Protein AF-A0A9K3LKL8-F1 (afdb_monomer_lite)

Radius of gyration: 41.47 Å; chains: 1; bounding box: 94×51×129 Å

InterPro domains:
  IPR008409 Pre-mRNA-splicing factor SPF27 [PF05700] (16-214)
  IPR008409 Pre-mRNA-splicing factor SPF27 [PTHR13296] (14-214)

Foldseek 3Di:
DDDPPPCPPDPPPPPDDDDQVLQDPDDPCVVVVVVVVVVVVVVVDDDDPPPPDPPDDDPDPVSVLQVVQWDFDQDPVPRDTDTDRNVDPCVVVPPPDQDPQDDDDDPCCVPPPRVVSVVVVVVVVVVVVVVVVVCVVCVVVVVVVVVVVVVVVVVVVVVVVVVVVVVVVVVVVVSSCCSPPPVNVVVVVVVVVVVVVVVVVVVVVVVVVVVVVVVPPPDPVPPDD

Secondary structure (DSSP, 8-state):
----------TT--------TTT----THHHHHHHHHHHHHHHHSPPPPP-PPPPP--SSHHHHHHHHTEEEEEETTTTEEEEEETTS-TTTTSTT-----PPP-SHHHIIIIIHHHHHHHHHHHHHHHHHHHHHHHHHHHHHHHHHHHHHHHHHHHHHHHHHHHHHHHHHHHHHHHIIIIIIHHHHHHHHHHHHHHHHHHHHHHHHHHHHHHHHTSPPTTSS--

Sequence (225 aa):
MSSQSSNTGNLNDTVILDSLPYIESVHEDYEEYALSLIEEEMKSITPRPLKKIPPLKFRTSVMKTEFDGLQLLEDESTGEMRIVNSLRSSQDSHGFQPLKIVRPTNLEEWTTHALPQIKTRLEAERLRGLVLEVEKEEAVQCWKDYNASLDALKAYWTRSLQERNEAVEEINFQRQQAQTQNFGPEIDRLNQEYQHALYRRNQLEHAIEAIKRKGDVPSADDIDH

Structure (mmCIF, N/CA/C/O backbone):
data_AF-A0A9K3LKL8-F1
#
_entry.id   AF-A0A9K3LKL8-F1
#
loop_
_atom_site.group_PDB
_atom_site.id
_atom_site.type_symbol
_atom_site.label_atom_id
_atom_site.label_alt_id
_atom_site.label_comp_id
_atom_site.label_asym_id
_atom_site.label_entity_id
_atom_site.label_seq_id
_atom_site.pdbx_PDB_ins_code
_atom_site.Cartn_x
_atom_site.Cartn_y
_atom_site.Cartn_z
_atom_site.occupancy
_atom_site.B_iso_or_equiv
_atom_site.auth_seq_id
_atom_site.auth_comp_id
_atom_site.auth_asym_id
_atom_site.auth_atom_id
_atom_site.pdbx_PDB_model_num
ATOM 1 N N . MET A 1 1 ? 8.818 -37.255 38.642 1.00 41.41 1 MET A N 1
ATOM 2 C CA . MET A 1 1 ? 7.553 -36.528 38.858 1.00 41.41 1 MET A CA 1
ATOM 3 C C . MET A 1 1 ? 7.709 -35.141 38.264 1.00 41.41 1 MET A C 1
ATOM 5 O O . MET A 1 1 ? 8.203 -34.248 38.933 1.00 41.41 1 MET A O 1
ATOM 9 N N . SER A 1 2 ? 7.373 -34.991 36.987 1.00 37.34 2 SER A N 1
ATOM 10 C CA . SER A 1 2 ? 7.323 -33.690 36.320 1.00 37.34 2 SER A CA 1
ATOM 11 C C . SER A 1 2 ? 6.088 -33.716 35.447 1.00 37.34 2 SER A C 1
ATOM 13 O O . SER A 1 2 ? 6.043 -34.400 34.427 1.00 37.34 2 SER A O 1
ATOM 15 N N . SER A 1 3 ? 5.051 -33.069 35.956 1.00 40.22 3 SER A N 1
ATOM 16 C CA . SER A 1 3 ? 3.744 -32.949 35.339 1.00 40.22 3 SER A CA 1
ATOM 17 C C . SER A 1 3 ? 3.902 -32.175 34.035 1.00 40.22 3 SER A C 1
ATOM 19 O O . SER A 1 3 ? 4.079 -30.959 34.038 1.00 40.22 3 SER A O 1
ATOM 21 N N . GLN A 1 4 ? 3.875 -32.888 32.913 1.00 38.69 4 GLN A N 1
ATOM 22 C CA . GLN A 1 4 ? 3.574 -32.281 31.628 1.00 38.69 4 GLN A CA 1
ATOM 23 C C . GLN A 1 4 ? 2.104 -31.867 31.687 1.00 38.69 4 GLN A C 1
ATOM 25 O O . GLN A 1 4 ? 1.214 -32.685 31.473 1.00 38.69 4 GLN A O 1
ATOM 30 N N . SER A 1 5 ? 1.846 -30.606 32.033 1.00 39.94 5 SER A N 1
ATOM 31 C CA . SER A 1 5 ? 0.550 -29.993 31.760 1.00 39.94 5 SER A CA 1
ATOM 32 C C . SER A 1 5 ? 0.436 -29.837 30.250 1.00 39.94 5 SER A C 1
ATOM 34 O O . SER A 1 5 ? 0.869 -28.845 29.665 1.00 39.94 5 SER A O 1
ATOM 36 N N . SER A 1 6 ? -0.109 -30.866 29.612 1.00 42.41 6 SER A N 1
ATOM 37 C CA . SER A 1 6 ? -0.671 -30.802 28.274 1.00 42.41 6 SER A CA 1
ATOM 38 C C . SER A 1 6 ? -1.817 -29.795 28.294 1.00 42.41 6 SER A C 1
ATOM 40 O O . SER A 1 6 ? -2.961 -30.143 28.577 1.00 42.41 6 SER A O 1
ATOM 42 N N . ASN A 1 7 ? -1.495 -28.529 28.028 1.00 42.78 7 ASN A N 1
ATOM 43 C CA . ASN A 1 7 ? -2.483 -27.516 27.702 1.00 42.78 7 ASN A CA 1
ATOM 44 C C . ASN A 1 7 ? -2.988 -27.814 26.285 1.00 42.78 7 ASN A C 1
ATOM 46 O O . ASN A 1 7 ? -2.496 -27.270 25.296 1.00 42.78 7 ASN A O 1
ATOM 50 N N . THR A 1 8 ? -3.921 -28.758 26.176 1.00 43.41 8 THR A N 1
ATOM 51 C CA . THR A 1 8 ? -4.769 -28.908 24.995 1.00 43.41 8 THR A CA 1
ATOM 52 C C . THR A 1 8 ? -5.716 -27.715 24.978 1.00 43.41 8 THR A C 1
ATOM 54 O O . THR A 1 8 ? -6.856 -27.807 25.430 1.00 43.41 8 THR A O 1
ATOM 57 N N . GLY A 1 9 ? -5.193 -26.574 24.526 1.00 45.25 9 GLY A N 1
ATOM 58 C CA . GLY A 1 9 ? -5.973 -25.376 24.268 1.00 45.25 9 GLY A CA 1
ATOM 59 C C . GLY A 1 9 ? -7.077 -25.723 23.281 1.00 45.25 9 GLY A C 1
ATOM 60 O O . GLY A 1 9 ? -6.816 -26.166 22.162 1.00 45.25 9 GLY A O 1
ATOM 61 N N . ASN A 1 10 ? -8.306 -25.581 23.749 1.00 40.69 10 ASN A N 1
ATOM 62 C CA . ASN A 1 10 ? -9.527 -25.752 22.991 1.00 40.69 10 ASN A CA 1
ATOM 63 C C . ASN A 1 10 ? -9.472 -24.797 21.780 1.00 40.69 10 ASN A C 1
ATOM 65 O O . ASN A 1 10 ? -9.566 -23.586 21.939 1.00 40.69 10 ASN A O 1
ATOM 69 N N . LEU A 1 11 ? -9.280 -25.317 20.562 1.00 50.44 11 LEU A N 1
ATOM 70 C CA . LEU A 1 11 ? -9.169 -24.525 19.319 1.00 50.44 11 LEU A CA 1
ATOM 71 C C . LEU A 1 11 ? -10.497 -23.862 18.887 1.00 50.44 11 LEU A C 1
ATOM 73 O O . LEU A 1 11 ? -10.580 -23.322 17.788 1.00 50.44 11 LEU A O 1
ATOM 77 N N . ASN A 1 12 ? -11.516 -23.901 19.749 1.00 51.28 12 ASN A N 1
ATOM 78 C CA . ASN A 1 12 ? -12.859 -23.382 19.506 1.00 51.28 12 ASN A CA 1
ATOM 79 C C . ASN A 1 12 ? -13.254 -22.232 20.446 1.00 51.28 12 ASN A C 1
ATOM 81 O O . ASN A 1 12 ? -14.392 -21.777 20.371 1.00 51.28 12 ASN A O 1
ATOM 85 N N . ASP A 1 13 ? -12.350 -21.729 21.294 1.00 61.41 13 ASP A N 1
ATOM 86 C CA . ASP A 1 13 ? -12.583 -20.443 21.959 1.00 61.41 13 ASP A CA 1
ATOM 87 C C . ASP A 1 13 ? -12.321 -19.329 20.940 1.00 61.41 13 ASP A C 1
ATOM 89 O O . ASP A 1 13 ? -11.239 -18.745 20.866 1.00 61.41 13 ASP A O 1
ATOM 93 N N . THR A 1 14 ? -13.314 -19.057 20.091 1.00 64.88 14 THR A N 1
ATOM 94 C CA . THR A 1 14 ? -13.378 -17.799 19.344 1.00 64.88 14 THR A CA 1
ATOM 95 C C . THR A 1 14 ? -13.446 -16.671 20.360 1.00 64.88 14 THR A C 1
ATOM 97 O O . THR A 1 14 ? -14.511 -16.359 20.888 1.00 64.88 14 THR A O 1
ATOM 100 N N . VAL A 1 15 ? -12.289 -16.086 20.660 1.00 75.50 15 VAL A N 1
ATOM 101 C CA . VAL A 1 15 ? -12.193 -14.847 21.424 1.00 75.50 15 VAL A CA 1
ATOM 102 C C . VAL A 1 15 ? -12.869 -13.766 20.585 1.00 75.50 15 VAL A C 1
ATOM 104 O O . VAL A 1 15 ? -12.323 -13.319 19.576 1.00 75.50 15 VAL A O 1
ATOM 107 N N . ILE A 1 16 ? -14.097 -13.409 20.960 1.00 77.38 16 ILE A N 1
ATOM 108 C CA . ILE A 1 16 ? -14.824 -12.295 20.358 1.00 77.38 16 ILE A CA 1
ATOM 109 C C . ILE A 1 16 ? -14.186 -11.025 20.913 1.00 77.38 16 ILE A C 1
ATOM 111 O O . ILE A 1 16 ? -14.270 -10.754 22.109 1.00 77.38 16 ILE A O 1
ATOM 115 N N . LEU A 1 17 ? -13.499 -10.291 20.044 1.00 81.69 17 LEU A N 1
ATOM 116 C CA . LEU A 1 17 ? -12.954 -8.974 20.341 1.00 81.69 17 LEU A CA 1
ATOM 117 C C . LEU A 1 17 ? -13.896 -7.951 19.715 1.00 81.69 17 LEU A C 1
ATOM 119 O O . LEU A 1 17 ? -14.108 -7.989 18.502 1.00 81.69 17 LEU A O 1
ATOM 123 N N . ASP A 1 18 ? -14.464 -7.081 20.542 1.00 83.25 18 ASP A N 1
ATOM 124 C CA . ASP A 1 18 ? -15.353 -6.008 20.108 1.00 83.25 18 ASP A CA 1
ATOM 125 C C . ASP A 1 18 ? -14.745 -4.658 20.495 1.00 83.25 18 ASP A C 1
ATOM 127 O O . ASP A 1 18 ? -14.257 -4.488 21.613 1.00 83.25 18 ASP A O 1
ATOM 131 N N . SER A 1 19 ? -14.734 -3.729 19.546 1.00 86.75 19 SER A N 1
ATOM 132 C CA . SER A 1 19 ? -14.325 -2.341 19.745 1.00 86.75 19 SER A CA 1
ATOM 133 C C . SER A 1 19 ? -15.117 -1.443 18.798 1.00 86.75 19 SER A C 1
ATOM 135 O O . SER A 1 19 ? -15.324 -1.781 17.623 1.00 86.75 19 SER A O 1
ATOM 137 N N . LEU A 1 20 ? -15.589 -0.299 19.303 1.00 90.00 20 LEU A N 1
ATOM 138 C CA . LEU A 1 20 ? -16.562 0.550 18.606 1.00 90.00 20 LEU A CA 1
ATOM 139 C C . LEU A 1 20 ? -15.981 1.938 18.275 1.00 90.00 20 LEU A C 1
ATOM 141 O O . LEU A 1 20 ? -16.399 2.944 18.856 1.00 90.00 20 LEU A O 1
ATOM 145 N N . PRO A 1 21 ? -15.055 2.036 17.299 1.00 89.25 21 PRO A N 1
ATOM 146 C CA . PRO A 1 21 ? -14.313 3.266 17.014 1.00 89.25 21 PRO A CA 1
ATOM 147 C C . PRO A 1 21 ? -15.174 4.453 16.559 1.00 89.25 21 PRO A C 1
ATOM 149 O O . PRO A 1 21 ? -14.716 5.587 16.644 1.00 89.25 21 PRO A O 1
ATOM 152 N N . TYR A 1 22 ? -16.394 4.235 16.050 1.00 89.81 22 TYR A N 1
ATOM 153 C CA . TYR A 1 22 ? -17.262 5.331 15.591 1.00 89.81 22 TYR A CA 1
ATOM 154 C C . TYR A 1 22 ? -18.128 5.944 16.704 1.00 89.81 22 TYR A C 1
ATOM 156 O O . TYR A 1 22 ? -18.747 6.982 16.473 1.00 89.81 22 TYR A O 1
ATOM 164 N N . ILE A 1 23 ? -18.213 5.309 17.878 1.00 88.31 23 ILE A N 1
ATOM 165 C CA . ILE A 1 23 ? -19.037 5.768 19.015 1.00 88.31 23 ILE A CA 1
ATOM 166 C C . ILE A 1 23 ? -18.151 6.142 20.202 1.00 88.31 23 ILE A C 1
ATOM 168 O O . ILE A 1 23 ? -18.451 7.094 20.920 1.00 88.31 23 ILE A O 1
ATOM 172 N N . GLU A 1 24 ? -17.074 5.388 20.426 1.00 86.88 24 GLU A N 1
ATOM 173 C CA . GLU A 1 24 ? -16.158 5.614 21.537 1.00 86.88 24 GLU A CA 1
ATOM 174 C C . GLU A 1 24 ? -15.434 6.955 21.365 1.00 86.88 24 GLU A C 1
ATOM 176 O O . GLU A 1 24 ? -14.552 7.113 20.522 1.00 86.88 24 GLU A O 1
ATOM 181 N N . SER A 1 25 ? -15.793 7.944 22.188 1.00 81.12 25 SER A N 1
ATOM 182 C CA . SER A 1 25 ? -15.019 9.178 22.311 1.00 81.12 25 SER A CA 1
ATOM 183 C C . SER A 1 25 ? -13.829 8.922 23.233 1.00 81.12 25 SER A C 1
ATOM 185 O O . SER A 1 25 ? -13.954 8.971 24.460 1.00 81.12 25 SER A O 1
ATOM 187 N N . VAL A 1 26 ? -12.680 8.610 22.649 1.00 83.06 26 VAL A N 1
ATOM 188 C CA . VAL A 1 26 ? -11.452 8.341 23.400 1.00 83.06 26 VAL A CA 1
ATOM 189 C C . VAL A 1 26 ? -10.671 9.650 23.592 1.00 83.06 26 VAL A C 1
ATOM 191 O O . VAL A 1 26 ? -10.557 10.449 22.665 1.00 83.06 26 VAL A O 1
ATOM 194 N N . HIS A 1 27 ? -10.162 9.899 24.802 1.00 86.88 27 HIS A N 1
ATOM 195 C CA . HIS A 1 27 ? -9.250 11.021 25.078 1.00 86.88 27 HIS A CA 1
ATOM 196 C C . HIS A 1 27 ? -7.861 10.753 24.465 1.00 86.88 27 HIS A C 1
ATOM 198 O O . HIS A 1 27 ? -7.425 9.606 24.432 1.00 86.88 27 HIS A O 1
ATOM 204 N N . GLU A 1 28 ? -7.158 11.797 24.019 1.00 82.38 28 GLU A N 1
ATOM 205 C CA . GLU A 1 28 ? -5.866 11.699 23.310 1.00 82.38 28 GLU A CA 1
ATOM 206 C C . GLU A 1 28 ? -4.822 10.864 24.089 1.00 82.38 28 GLU A C 1
ATOM 208 O O . GLU A 1 28 ? -4.191 9.971 23.533 1.00 82.38 28 GLU A O 1
ATOM 213 N N . ASP A 1 29 ? -4.753 11.043 25.410 1.00 87.69 29 ASP A N 1
ATOM 214 C CA . ASP A 1 29 ? -3.821 10.324 26.296 1.00 87.69 29 ASP A CA 1
ATOM 215 C C . ASP A 1 29 ? -4.078 8.806 26.459 1.00 87.69 29 ASP A C 1
ATOM 217 O O . ASP A 1 29 ? -3.221 8.088 26.983 1.00 87.69 29 ASP A O 1
ATOM 221 N N . TYR A 1 30 ? -5.243 8.273 26.056 1.00 88.44 30 TYR A N 1
ATOM 222 C CA . TYR A 1 30 ? -5.520 6.834 26.224 1.00 88.44 30 TYR A CA 1
ATOM 223 C C . TYR A 1 30 ? -4.644 5.962 25.333 1.00 88.44 30 TYR A C 1
ATOM 225 O O . TYR A 1 30 ? -4.357 4.829 25.716 1.00 88.44 30 TYR A O 1
ATOM 233 N N . GLU A 1 31 ? -4.234 6.456 24.163 1.00 89.12 31 GLU A N 1
ATOM 234 C CA . GLU A 1 31 ? -3.343 5.702 23.282 1.00 89.12 31 GLU A CA 1
ATOM 235 C C . GLU A 1 31 ? -1.983 5.503 23.956 1.00 89.12 31 GLU A C 1
ATOM 237 O O . GLU A 1 31 ? -1.511 4.372 24.064 1.00 89.12 31 GLU A O 1
ATOM 242 N N . GLU A 1 32 ? -1.400 6.572 24.504 1.00 92.19 32 GLU A N 1
ATOM 243 C CA . GLU A 1 32 ? -0.125 6.507 25.225 1.00 92.19 32 GLU A CA 1
ATOM 244 C C . GLU A 1 32 ? -0.227 5.608 26.465 1.00 92.19 32 GLU A C 1
ATOM 246 O O . GLU A 1 32 ? 0.634 4.754 26.701 1.00 92.19 32 GLU A O 1
ATOM 251 N N . TYR A 1 33 ? -1.322 5.725 27.223 1.00 94.44 33 TYR A N 1
ATOM 252 C CA . TYR A 1 33 ? -1.566 4.859 28.372 1.00 94.44 33 TYR A CA 1
ATOM 253 C C . TYR A 1 33 ? -1.688 3.382 27.968 1.00 94.44 33 TYR A C 1
ATOM 255 O O . TYR A 1 33 ? -1.030 2.525 28.564 1.00 94.44 33 TYR A O 1
ATOM 263 N N . ALA A 1 34 ? -2.472 3.073 26.932 1.00 93.56 34 ALA A N 1
ATOM 264 C CA . ALA A 1 34 ? -2.626 1.711 26.430 1.00 93.56 34 ALA A CA 1
ATOM 265 C C . ALA A 1 34 ? -1.290 1.138 25.934 1.00 93.56 34 ALA A C 1
ATOM 267 O O . ALA A 1 34 ? -0.962 -0.004 26.255 1.00 93.56 34 ALA A O 1
ATOM 268 N N . LEU A 1 35 ? -0.491 1.934 25.216 1.00 93.62 35 LEU A N 1
ATOM 269 C CA . LEU A 1 35 ? 0.847 1.542 24.773 1.00 93.62 35 LEU A CA 1
ATOM 270 C C . LEU A 1 35 ? 1.766 1.234 25.961 1.00 93.62 35 LEU A C 1
ATOM 272 O O . LEU A 1 35 ? 2.441 0.207 25.943 1.00 93.62 35 LEU A O 1
ATOM 276 N N . SER A 1 36 ? 1.737 2.047 27.021 1.00 94.44 36 SER A N 1
ATOM 277 C CA . SER A 1 36 ? 2.551 1.806 28.222 1.00 94.44 36 SER A CA 1
ATOM 278 C C . SER A 1 36 ? 2.215 0.477 28.915 1.00 94.44 36 SER A C 1
ATOM 280 O O . SER A 1 36 ? 3.120 -0.261 29.314 1.00 94.44 36 SER A O 1
ATOM 282 N N . LEU A 1 37 ? 0.926 0.121 28.985 1.00 93.94 37 LEU A N 1
ATOM 283 C CA . LEU A 1 37 ? 0.470 -1.161 29.530 1.00 93.94 37 LEU A CA 1
ATOM 284 C C . LEU A 1 37 ? 0.863 -2.331 28.624 1.00 93.94 37 LEU A C 1
ATOM 286 O O . LEU A 1 37 ? 1.325 -3.364 29.108 1.00 93.94 37 LEU A O 1
ATOM 290 N N . ILE A 1 38 ? 0.722 -2.170 27.304 1.00 93.81 38 ILE A N 1
ATOM 291 C CA . ILE A 1 38 ? 1.156 -3.180 26.330 1.00 93.81 38 ILE A CA 1
ATOM 292 C C . ILE A 1 38 ? 2.660 -3.429 26.468 1.00 93.81 38 ILE A C 1
ATOM 294 O O . ILE A 1 38 ? 3.091 -4.580 26.449 1.00 93.81 38 ILE A O 1
ATOM 298 N N . GLU A 1 39 ? 3.468 -2.384 26.646 1.00 92.94 39 GLU A N 1
ATOM 299 C CA . GLU A 1 39 ? 4.909 -2.518 26.861 1.00 92.94 39 GLU A CA 1
ATOM 300 C C . GLU A 1 39 ? 5.254 -3.240 28.167 1.00 92.94 39 GLU A C 1
ATOM 302 O O . GLU A 1 39 ? 6.192 -4.042 28.198 1.00 92.94 39 GLU A O 1
ATOM 307 N N . GLU A 1 40 ? 4.522 -2.970 29.249 1.00 93.38 40 GLU A N 1
ATOM 308 C CA . GLU A 1 40 ? 4.685 -3.682 30.518 1.00 93.38 40 GLU A CA 1
ATOM 309 C C . GLU A 1 40 ? 4.388 -5.180 30.361 1.00 93.38 40 GLU A C 1
ATOM 311 O O . GLU A 1 40 ? 5.208 -6.018 30.750 1.00 93.38 40 GLU A O 1
ATOM 316 N N . GLU A 1 41 ? 3.292 -5.525 29.684 1.00 91.31 41 GLU A N 1
ATOM 317 C CA . GLU A 1 41 ? 2.958 -6.915 29.364 1.00 91.31 41 GLU A CA 1
ATOM 318 C C . GLU A 1 41 ? 3.987 -7.552 28.418 1.00 91.31 41 GLU A C 1
ATOM 320 O O . GLU A 1 41 ? 4.400 -8.698 28.598 1.00 91.31 41 GLU A O 1
ATOM 325 N N . MET A 1 42 ? 4.500 -6.808 27.438 1.00 89.00 42 MET A N 1
ATOM 326 C CA . MET A 1 42 ? 5.552 -7.302 26.547 1.00 89.00 42 MET A CA 1
ATOM 327 C C . MET A 1 42 ? 6.862 -7.613 27.284 1.00 89.00 42 MET A C 1
ATOM 329 O O . MET A 1 42 ? 7.581 -8.514 26.851 1.00 89.00 42 MET A O 1
ATOM 333 N N . LYS A 1 43 ? 7.176 -6.928 28.393 1.00 89.19 43 LYS A N 1
ATOM 334 C CA . LYS A 1 43 ? 8.351 -7.247 29.232 1.00 89.19 43 LYS A CA 1
ATOM 335 C C . LYS A 1 43 ? 8.188 -8.573 29.974 1.00 89.19 43 LYS A C 1
ATOM 337 O O . LYS A 1 43 ? 9.188 -9.247 30.226 1.00 89.19 43 LYS A O 1
ATOM 342 N N . SER A 1 44 ? 6.958 -8.943 30.334 1.00 86.19 44 SER A N 1
ATOM 343 C CA . SER A 1 44 ? 6.665 -10.199 31.035 1.00 86.19 44 SER A CA 1
ATOM 344 C C . SER A 1 44 ? 6.680 -11.408 30.084 1.00 86.19 44 SER A C 1
ATOM 346 O O . SER A 1 44 ? 7.002 -12.532 30.485 1.00 86.19 44 SER A O 1
ATOM 348 N N . ILE A 1 45 ? 6.397 -11.180 28.798 1.00 86.25 45 ILE A N 1
ATOM 349 C CA . ILE A 1 45 ? 6.334 -12.215 27.766 1.00 86.25 45 ILE A CA 1
ATOM 350 C C . ILE A 1 45 ? 7.725 -12.471 27.171 1.00 86.25 45 ILE A C 1
ATOM 352 O O . ILE A 1 45 ? 8.366 -11.595 26.599 1.00 86.25 45 ILE A O 1
ATOM 356 N N . THR A 1 46 ? 8.186 -13.726 27.206 1.00 81.75 46 THR A N 1
ATOM 357 C CA . THR A 1 46 ? 9.397 -14.113 26.46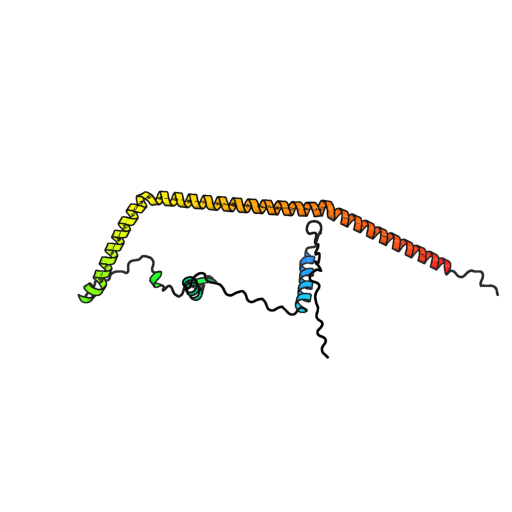3 1.00 81.75 46 THR A CA 1
ATOM 358 C C . THR A 1 46 ? 9.126 -14.023 24.954 1.00 81.75 46 THR A C 1
ATOM 360 O O . THR A 1 46 ? 8.207 -14.698 24.469 1.00 81.75 46 THR A O 1
ATOM 363 N N . PRO A 1 47 ? 9.903 -13.240 24.178 1.00 78.00 47 PRO A N 1
ATOM 364 C CA . PRO A 1 47 ? 9.655 -13.071 22.754 1.00 78.00 47 PRO A CA 1
ATOM 365 C C . PRO A 1 47 ? 9.769 -14.417 22.040 1.00 78.00 47 PRO A C 1
ATOM 367 O O . PRO A 1 47 ? 10.755 -15.146 22.177 1.00 78.00 47 PRO A O 1
ATOM 370 N N . ARG A 1 48 ? 8.746 -14.762 21.253 1.00 77.88 48 ARG A N 1
ATOM 371 C CA . ARG A 1 48 ? 8.806 -15.953 20.401 1.00 77.88 48 ARG A CA 1
ATOM 372 C C . ARG A 1 48 ? 9.902 -15.736 19.353 1.00 77.88 48 ARG A C 1
ATOM 374 O O . ARG A 1 48 ? 9.959 -14.648 18.778 1.00 77.88 48 ARG A O 1
ATOM 381 N N . PRO A 1 49 ? 10.742 -16.742 19.051 1.00 78.06 49 PRO A N 1
ATOM 382 C CA . PRO A 1 49 ? 11.720 -16.608 17.984 1.00 78.06 49 PRO A CA 1
ATOM 383 C C . PRO A 1 49 ? 10.983 -16.275 16.685 1.00 78.06 49 PRO A C 1
ATOM 385 O O . PRO A 1 49 ? 10.106 -17.029 16.251 1.00 78.06 49 PRO A O 1
ATOM 388 N N . LEU A 1 50 ? 11.317 -15.128 16.088 1.00 76.25 50 LEU A N 1
ATOM 389 C CA . LEU A 1 50 ? 10.777 -14.725 14.795 1.00 76.25 50 LEU A CA 1
ATOM 390 C C . LEU A 1 50 ? 11.011 -15.875 13.813 1.00 76.25 50 LEU A C 1
ATOM 392 O O . LEU A 1 50 ? 12.135 -16.372 13.678 1.00 76.25 50 LEU A O 1
ATOM 396 N N . LYS A 1 51 ? 9.950 -16.324 13.131 1.00 76.25 51 LYS A N 1
ATOM 397 C CA . LYS A 1 51 ? 10.105 -17.234 11.995 1.00 76.25 51 LYS A CA 1
ATOM 398 C C . LYS A 1 51 ? 11.056 -16.534 11.031 1.00 76.25 51 LYS A C 1
ATOM 400 O O . LYS A 1 51 ? 10.717 -15.469 10.523 1.00 76.25 51 LYS A O 1
ATOM 405 N N . LYS A 1 52 ? 12.257 -17.094 10.846 1.00 77.25 52 LYS A N 1
ATOM 406 C CA . LYS A 1 52 ? 13.263 -16.544 9.932 1.00 77.25 52 LYS A CA 1
ATOM 407 C C . LYS A 1 52 ? 12.563 -16.231 8.614 1.00 77.25 52 LYS A C 1
ATOM 409 O O . LYS A 1 52 ? 11.872 -17.107 8.086 1.00 77.25 52 LYS A O 1
ATOM 414 N N . ILE A 1 53 ? 12.712 -14.996 8.130 1.00 76.69 53 ILE A N 1
ATOM 415 C CA . ILE A 1 53 ? 12.197 -14.601 6.819 1.00 76.69 53 ILE A CA 1
ATOM 416 C C . ILE A 1 53 ? 12.671 -15.679 5.837 1.00 76.69 53 ILE A C 1
ATOM 418 O O . ILE A 1 53 ? 13.862 -16.017 5.850 1.00 76.69 53 ILE A O 1
ATOM 422 N N . PRO A 1 54 ? 11.763 -16.303 5.066 1.00 76.00 54 PRO A N 1
ATOM 423 C CA . PRO A 1 54 ? 12.163 -17.336 4.130 1.00 76.00 54 PRO A CA 1
ATOM 424 C C . PRO A 1 54 ? 13.228 -16.754 3.194 1.00 76.00 54 PRO A C 1
ATOM 426 O O . PRO A 1 54 ? 13.085 -15.610 2.755 1.00 76.00 54 PRO A O 1
ATOM 429 N N . PRO A 1 55 ? 14.306 -17.503 2.905 1.00 77.44 55 PRO A N 1
ATOM 430 C CA . PRO A 1 55 ? 15.376 -16.999 2.057 1.00 77.44 55 PRO A CA 1
ATOM 431 C C . PRO A 1 55 ? 14.799 -16.540 0.716 1.00 77.44 55 PRO A C 1
ATOM 433 O O . PRO A 1 55 ? 13.924 -17.213 0.156 1.00 77.44 55 PRO A O 1
ATOM 436 N N . LEU A 1 56 ? 15.284 -15.399 0.213 1.00 79.00 56 LEU A N 1
ATOM 437 C CA . LEU A 1 56 ? 14.864 -14.860 -1.079 1.00 79.00 56 LEU A CA 1
ATOM 438 C C . LEU A 1 56 ? 15.018 -15.938 -2.159 1.00 79.00 56 LEU A C 1
ATOM 440 O O . LEU A 1 56 ? 16.100 -16.487 -2.373 1.00 79.00 56 LEU A O 1
ATOM 444 N N . LYS A 1 57 ? 13.916 -16.251 -2.844 1.00 84.62 57 LYS A N 1
ATOM 445 C CA . LYS A 1 57 ? 13.918 -17.165 -3.987 1.00 84.62 57 LYS A CA 1
ATOM 446 C C . LYS A 1 57 ? 14.106 -16.349 -5.259 1.00 84.62 57 LYS A C 1
ATOM 448 O O . LYS A 1 57 ? 13.176 -15.697 -5.722 1.00 84.62 57 LYS A O 1
ATOM 453 N N . PHE A 1 58 ? 15.302 -16.401 -5.831 1.00 85.69 58 PHE A N 1
ATOM 454 C CA . PHE A 1 58 ? 15.572 -15.790 -7.130 1.00 85.69 58 PHE A CA 1
ATOM 455 C C . PHE A 1 58 ? 15.008 -16.658 -8.255 1.00 85.69 58 PHE A C 1
ATOM 457 O O . PHE A 1 58 ? 15.168 -17.879 -8.250 1.00 85.69 58 PHE A O 1
ATOM 464 N N . ARG A 1 59 ? 14.353 -16.026 -9.236 1.00 85.50 59 ARG A N 1
ATOM 465 C CA . ARG A 1 59 ? 13.759 -16.727 -10.387 1.00 85.50 59 ARG A CA 1
ATOM 466 C C . ARG A 1 59 ? 14.817 -17.319 -11.321 1.00 85.50 59 ARG A C 1
ATOM 468 O O . ARG A 1 59 ? 14.549 -18.307 -11.996 1.00 85.50 59 ARG A O 1
ATOM 475 N N . THR A 1 60 ? 16.004 -16.718 -11.368 1.00 87.62 60 THR A N 1
ATOM 476 C CA . THR A 1 60 ? 17.117 -17.144 -12.222 1.00 87.62 60 THR A CA 1
ATOM 477 C C . THR A 1 60 ? 18.443 -17.052 -11.473 1.00 87.62 60 THR A C 1
ATOM 479 O O . THR A 1 60 ? 18.595 -16.251 -10.549 1.00 87.62 60 THR A O 1
ATOM 482 N N . SER A 1 61 ? 19.430 -17.847 -11.902 1.00 83.44 61 SER A N 1
ATOM 483 C CA . SER A 1 61 ? 20.798 -17.769 -11.366 1.00 83.44 61 SER A CA 1
ATOM 484 C C . SER A 1 61 ? 21.433 -16.397 -11.606 1.00 83.44 61 SER A C 1
ATOM 486 O O . SER A 1 61 ? 22.184 -15.932 -10.759 1.00 83.44 61 SER A O 1
ATOM 488 N N . VAL A 1 62 ? 21.095 -15.740 -12.722 1.00 81.75 62 VAL A N 1
ATOM 489 C CA . VAL A 1 62 ? 21.587 -14.395 -13.067 1.00 81.75 62 VAL A CA 1
ATOM 490 C C . VAL A 1 62 ? 21.078 -13.355 -12.070 1.00 81.75 62 VAL A C 1
ATOM 492 O O . VAL A 1 62 ? 21.833 -12.515 -11.602 1.00 81.75 62 VAL A O 1
ATOM 495 N N . MET A 1 63 ? 19.805 -13.441 -11.681 1.00 81.00 63 MET A N 1
ATOM 496 C CA . MET A 1 63 ? 19.229 -12.524 -10.697 1.00 81.00 63 MET A CA 1
ATOM 497 C C . MET A 1 63 ? 19.900 -12.671 -9.326 1.00 81.00 63 MET A C 1
ATOM 499 O O . MET A 1 63 ? 20.096 -11.679 -8.633 1.00 81.00 63 MET A O 1
ATOM 503 N N . LYS A 1 64 ? 20.289 -13.899 -8.962 1.00 84.25 64 LYS A N 1
ATOM 504 C CA . LYS A 1 64 ? 21.052 -14.159 -7.741 1.00 84.25 64 LYS A CA 1
ATOM 505 C C . LYS A 1 64 ? 22.447 -13.531 -7.808 1.00 84.25 64 LYS A C 1
ATOM 507 O O . LYS A 1 64 ? 22.823 -12.825 -6.888 1.00 84.25 64 LYS A O 1
ATOM 512 N N . THR A 1 65 ? 23.183 -13.732 -8.902 1.00 83.19 65 THR A N 1
ATOM 513 C CA . THR A 1 65 ? 24.527 -13.149 -9.061 1.00 83.19 65 THR A CA 1
ATOM 514 C C . THR A 1 65 ? 24.511 -11.624 -9.117 1.00 83.19 65 THR A C 1
ATOM 516 O O . THR A 1 65 ? 25.403 -10.993 -8.564 1.00 83.19 65 THR A O 1
ATOM 519 N N . GLU A 1 66 ? 23.494 -11.021 -9.742 1.00 81.12 66 GLU A N 1
ATOM 520 C CA . GLU A 1 66 ? 23.324 -9.563 -9.742 1.00 81.12 66 GLU A CA 1
ATOM 521 C C . GLU A 1 66 ? 23.021 -9.042 -8.334 1.00 81.12 66 GLU A C 1
ATOM 523 O O . GLU A 1 66 ? 23.598 -8.039 -7.933 1.00 81.12 66 GLU A O 1
ATOM 528 N N . PHE A 1 67 ? 22.160 -9.736 -7.576 1.00 82.12 67 PHE A N 1
ATOM 529 C CA . PHE A 1 67 ? 21.847 -9.391 -6.187 1.00 82.12 67 PHE A CA 1
ATOM 530 C C . PHE A 1 67 ? 23.070 -9.507 -5.272 1.00 82.12 67 PHE A C 1
ATOM 532 O O . PHE A 1 67 ? 23.335 -8.597 -4.493 1.00 82.12 67 PHE A O 1
ATOM 539 N N . ASP A 1 68 ? 23.837 -10.590 -5.404 1.00 81.88 68 ASP A N 1
ATOM 540 C CA . ASP A 1 68 ? 25.064 -10.818 -4.634 1.00 81.88 68 ASP A CA 1
ATOM 541 C C . ASP A 1 68 ? 26.153 -9.771 -4.970 1.00 81.88 68 ASP A C 1
ATOM 543 O O . ASP A 1 68 ? 27.022 -9.494 -4.146 1.00 81.88 68 ASP A O 1
ATOM 547 N N . GLY A 1 69 ? 26.101 -9.171 -6.167 1.00 77.75 69 GLY A N 1
ATOM 548 C CA . GLY A 1 69 ? 27.012 -8.116 -6.624 1.00 77.75 69 GLY A CA 1
ATOM 549 C C . GLY A 1 69 ? 26.646 -6.695 -6.178 1.00 77.75 69 GLY A C 1
ATOM 550 O O . GLY A 1 69 ? 27.440 -5.773 -6.410 1.00 77.75 69 GLY A O 1
ATOM 551 N N . LEU A 1 70 ? 25.475 -6.499 -5.556 1.00 79.31 70 LEU A N 1
ATOM 552 C CA . LEU A 1 70 ? 25.024 -5.193 -5.077 1.00 79.31 70 LEU A CA 1
ATOM 553 C C . LEU A 1 70 ? 25.818 -4.766 -3.842 1.00 79.31 70 LEU A C 1
ATOM 555 O O . LEU A 1 70 ? 25.799 -5.423 -2.803 1.00 79.31 70 LEU A O 1
ATOM 559 N N . GLN A 1 71 ? 26.477 -3.621 -3.952 1.00 76.25 71 GLN A N 1
ATOM 560 C CA . GLN A 1 71 ? 27.141 -2.948 -2.848 1.00 76.25 71 GLN A CA 1
ATOM 561 C C . GLN A 1 71 ? 26.383 -1.668 -2.520 1.00 76.25 71 GLN A C 1
ATOM 563 O O . GLN A 1 71 ? 25.971 -0.920 -3.411 1.00 76.25 71 GLN A O 1
ATOM 568 N N . LEU A 1 72 ? 26.191 -1.436 -1.226 1.00 74.88 72 LEU A N 1
ATOM 569 C CA . LEU A 1 72 ? 25.639 -0.196 -0.715 1.00 74.88 72 LEU A CA 1
ATOM 570 C C . LEU A 1 72 ? 26.808 0.764 -0.501 1.00 74.88 72 LEU A C 1
ATOM 572 O O . LEU A 1 72 ? 27.636 0.542 0.379 1.00 74.88 72 LEU A O 1
ATOM 576 N N . LEU A 1 73 ? 26.906 1.768 -1.363 1.00 71.88 73 LEU A N 1
ATOM 577 C CA . LEU A 1 73 ? 27.890 2.836 -1.252 1.00 71.88 73 LEU A CA 1
ATOM 578 C C . LEU A 1 73 ? 27.191 4.059 -0.677 1.00 71.88 73 LEU A C 1
ATOM 580 O O . LEU A 1 73 ? 26.181 4.514 -1.212 1.00 71.88 73 LEU A O 1
ATOM 584 N N . GLU A 1 74 ? 27.733 4.572 0.415 1.00 71.19 74 GLU A N 1
ATOM 585 C CA . GLU A 1 74 ? 27.335 5.861 0.958 1.00 71.19 74 GLU A CA 1
ATOM 586 C C . GLU A 1 74 ? 28.055 6.951 0.162 1.00 71.19 74 GLU A C 1
ATOM 588 O O . GLU A 1 74 ? 29.283 6.938 0.041 1.00 71.19 74 GLU A O 1
ATOM 593 N N . ASP A 1 75 ? 27.293 7.861 -0.442 1.00 70.81 75 ASP A N 1
ATOM 594 C CA . ASP A 1 75 ? 27.874 9.028 -1.095 1.00 70.81 75 ASP A CA 1
ATOM 595 C C . ASP A 1 75 ? 28.269 10.043 -0.016 1.00 70.81 75 ASP A C 1
ATOM 597 O O . ASP A 1 75 ? 27.413 10.737 0.538 1.00 70.81 75 ASP A O 1
ATOM 601 N N . GLU A 1 76 ? 29.569 10.135 0.283 1.00 67.31 76 GLU A N 1
ATOM 602 C CA . GLU A 1 76 ? 30.124 11.026 1.317 1.00 67.31 76 GLU A CA 1
ATOM 603 C C . GLU A 1 76 ? 29.732 12.503 1.128 1.00 67.31 76 GLU A C 1
ATOM 605 O O . GLU A 1 76 ? 29.797 13.290 2.072 1.00 67.31 76 GLU A O 1
ATOM 610 N N . SER A 1 77 ? 29.311 12.898 -0.079 1.00 69.06 77 SER A N 1
ATOM 611 C CA . SER A 1 77 ? 28.898 14.271 -0.380 1.00 69.06 77 SER A CA 1
ATOM 612 C C . SER A 1 77 ? 27.451 14.594 0.004 1.00 69.06 77 SER A C 1
ATOM 614 O O . SER A 1 77 ? 27.143 15.751 0.291 1.00 69.06 77 SER A O 1
ATOM 616 N N . THR A 1 78 ? 26.565 13.593 0.005 1.00 65.12 78 THR A N 1
ATOM 617 C CA . THR A 1 78 ? 25.108 13.796 0.132 1.00 65.12 78 THR A CA 1
ATOM 618 C C . THR A 1 78 ? 24.508 13.003 1.301 1.00 65.12 78 THR A C 1
ATOM 620 O O . THR A 1 78 ? 23.389 13.282 1.720 1.00 65.12 78 THR A O 1
ATOM 623 N N . GLY A 1 79 ? 25.243 12.026 1.854 1.00 68.06 79 GLY A N 1
ATOM 624 C CA . GLY A 1 79 ? 24.734 11.084 2.861 1.00 68.06 79 GLY A CA 1
ATOM 625 C C . GLY A 1 79 ? 23.687 10.115 2.300 1.00 68.06 79 GLY A C 1
ATOM 626 O O . GLY A 1 79 ? 22.998 9.427 3.051 1.00 68.06 79 GLY A O 1
ATOM 627 N N . GLU A 1 80 ? 23.528 10.077 0.975 1.00 61.59 80 GLU A N 1
ATOM 628 C CA . GLU A 1 80 ? 22.572 9.209 0.303 1.00 61.59 80 GLU A CA 1
ATOM 629 C C . GLU A 1 80 ? 23.189 7.839 0.023 1.00 61.59 80 GLU A C 1
ATOM 631 O O . GLU A 1 80 ? 24.320 7.705 -0.450 1.00 61.59 80 GLU A O 1
ATOM 636 N N . MET A 1 81 ? 22.403 6.802 0.294 1.00 70.56 81 MET A N 1
ATOM 637 C CA . MET A 1 81 ? 22.783 5.419 0.053 1.00 70.56 81 MET A CA 1
ATOM 638 C C . MET A 1 81 ? 22.494 5.037 -1.396 1.00 70.56 81 MET A C 1
ATOM 640 O O . MET A 1 81 ? 21.336 4.910 -1.802 1.00 70.56 81 MET A O 1
ATOM 644 N N . ARG A 1 82 ? 23.548 4.799 -2.179 1.00 66.50 82 ARG A N 1
ATOM 645 C CA . ARG A 1 82 ? 23.440 4.350 -3.567 1.00 66.50 82 ARG A CA 1
ATOM 646 C C . ARG A 1 82 ? 23.793 2.875 -3.686 1.00 66.50 82 ARG A C 1
ATOM 648 O O . ARG A 1 82 ? 24.863 2.423 -3.292 1.00 66.50 82 ARG A O 1
ATOM 655 N N . ILE A 1 83 ? 22.896 2.122 -4.311 1.00 70.38 83 ILE A N 1
ATOM 656 C CA . ILE A 1 83 ? 23.145 0.729 -4.673 1.00 70.38 83 ILE A CA 1
ATOM 657 C C . ILE A 1 83 ? 23.905 0.706 -6.004 1.00 70.38 83 ILE A C 1
ATOM 659 O O . ILE A 1 83 ? 23.399 1.188 -7.021 1.00 70.38 83 ILE A O 1
ATOM 663 N N . VAL A 1 84 ? 25.111 0.139 -6.011 1.00 68.62 84 VAL A N 1
ATOM 664 C CA . VAL A 1 84 ? 25.923 -0.050 -7.223 1.00 68.62 84 VAL A CA 1
ATOM 665 C C . VAL A 1 84 ? 26.221 -1.533 -7.391 1.00 68.62 84 VAL A C 1
ATOM 667 O O . VAL A 1 84 ? 26.531 -2.226 -6.426 1.00 68.62 84 VAL A O 1
ATOM 670 N N . ASN A 1 85 ? 26.129 -2.039 -8.621 1.00 67.56 85 ASN A N 1
ATOM 671 C CA . ASN A 1 85 ? 26.567 -3.398 -8.917 1.00 67.56 85 ASN A CA 1
ATOM 672 C C . ASN A 1 85 ? 28.080 -3.402 -9.193 1.00 67.56 85 ASN A C 1
ATOM 674 O O . ASN A 1 85 ? 28.529 -2.872 -10.208 1.00 67.56 85 ASN A O 1
ATOM 678 N N . SER A 1 86 ? 28.842 -4.036 -8.303 1.00 63.88 86 SER A N 1
ATOM 679 C CA . SER A 1 86 ? 30.303 -4.167 -8.382 1.00 63.88 86 SER A CA 1
ATOM 680 C C . SER A 1 86 ? 30.807 -5.044 -9.538 1.00 63.88 86 SER A C 1
ATOM 682 O O . SER A 1 86 ? 31.973 -4.930 -9.914 1.00 63.88 86 SER A O 1
ATOM 684 N N . LEU A 1 87 ? 29.951 -5.883 -10.143 1.00 59.28 87 LEU A N 1
ATOM 685 C CA . LEU A 1 87 ? 30.303 -6.660 -11.341 1.00 59.28 87 LEU A CA 1
ATOM 686 C C . LEU A 1 87 ? 30.353 -5.816 -12.621 1.00 59.28 87 LEU A C 1
ATOM 688 O O . LEU A 1 87 ? 30.939 -6.253 -13.611 1.00 59.28 87 LEU A O 1
ATOM 692 N N . ARG A 1 88 ? 29.749 -4.623 -12.630 1.00 57.44 88 ARG A N 1
ATOM 693 C CA . ARG A 1 88 ? 29.827 -3.711 -13.774 1.00 57.44 88 ARG A CA 1
ATOM 694 C C . ARG A 1 88 ? 31.061 -2.837 -13.597 1.00 57.44 88 ARG A C 1
ATOM 696 O O . ARG A 1 88 ? 31.057 -1.903 -12.801 1.00 57.44 88 ARG A O 1
ATOM 703 N N . SER A 1 89 ? 32.131 -3.167 -14.321 1.00 51.16 89 SER A N 1
ATOM 704 C CA . 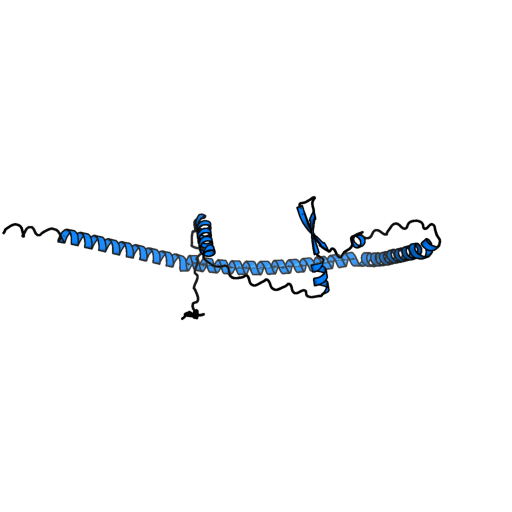SER A 1 89 ? 33.332 -2.331 -14.375 1.00 51.16 89 SER A CA 1
ATOM 705 C C . SER A 1 89 ? 32.949 -0.931 -14.846 1.00 51.16 89 SER A C 1
ATOM 707 O O . SER A 1 89 ? 32.190 -0.785 -15.806 1.00 51.16 89 SER A O 1
ATOM 709 N N . SER A 1 90 ? 33.521 0.106 -14.233 1.00 50.62 90 SER A N 1
ATOM 710 C CA . SER A 1 90 ? 33.326 1.501 -14.644 1.00 50.62 90 SER A CA 1
ATOM 711 C C . SER A 1 90 ? 33.661 1.757 -16.128 1.00 50.62 90 SER A C 1
ATOM 713 O O . SER A 1 90 ? 33.251 2.776 -16.688 1.00 50.62 90 SER A O 1
ATOM 715 N N . GLN A 1 91 ? 34.360 0.823 -16.789 1.00 48.97 91 GLN A N 1
ATOM 716 C CA . GLN A 1 91 ? 34.582 0.828 -18.237 1.00 48.97 91 GLN A CA 1
ATOM 717 C C . GLN A 1 91 ? 33.307 0.637 -19.067 1.00 48.97 91 GLN A C 1
ATOM 719 O O . GLN A 1 91 ? 33.190 1.268 -20.116 1.00 48.97 91 GLN A O 1
ATOM 724 N N . ASP A 1 92 ? 32.329 -0.133 -18.586 1.00 52.34 92 ASP A N 1
ATOM 725 C CA . ASP A 1 92 ? 31.036 -0.308 -19.266 1.00 52.34 92 ASP A CA 1
ATOM 726 C C . ASP A 1 92 ? 30.134 0.932 -19.111 1.00 52.34 92 ASP A C 1
ATOM 728 O O . ASP A 1 92 ? 29.145 1.094 -19.825 1.00 52.34 92 ASP A O 1
ATOM 732 N N . SER A 1 93 ? 30.490 1.832 -18.187 1.00 49.81 93 SER A N 1
ATOM 733 C CA . SER A 1 93 ? 29.819 3.114 -17.938 1.00 49.81 93 SER A CA 1
ATOM 734 C C . SER A 1 93 ? 30.508 4.328 -18.569 1.00 49.81 93 SER A C 1
ATOM 736 O O . SER A 1 93 ? 29.993 5.441 -18.442 1.00 49.81 93 SER A O 1
ATOM 738 N N . HIS A 1 94 ? 31.625 4.160 -19.293 1.00 49.09 94 HIS A N 1
ATOM 739 C CA . HIS A 1 94 ? 32.122 5.212 -20.186 1.00 49.09 94 HIS A CA 1
ATOM 740 C C . HIS A 1 94 ? 31.168 5.317 -21.382 1.00 49.09 94 HIS A C 1
ATOM 742 O O . HIS A 1 94 ? 31.352 4.692 -22.423 1.00 49.09 94 HIS A O 1
ATOM 748 N N . GLY A 1 95 ? 30.081 6.063 -21.183 1.00 47.78 95 GLY A N 1
ATOM 749 C CA . GLY A 1 95 ? 28.963 6.137 -22.109 1.00 47.78 95 GLY A CA 1
ATOM 750 C C . GLY A 1 95 ? 29.410 6.510 -23.508 1.00 47.78 95 GLY A C 1
ATOM 751 O O . GLY A 1 95 ? 30.029 7.548 -23.652 1.00 47.78 95 GLY A O 1
ATOM 752 N N . PHE A 1 96 ? 29.091 5.664 -24.493 1.00 52.03 96 PHE A N 1
ATOM 753 C CA . PHE A 1 96 ? 29.050 5.896 -25.949 1.00 52.03 96 PHE A CA 1
ATOM 754 C C . PHE A 1 96 ? 30.093 6.857 -26.564 1.00 52.03 96 PHE A C 1
ATOM 756 O O . PHE A 1 96 ? 29.882 7.402 -27.645 1.00 52.03 96 PHE A O 1
ATOM 763 N N . GLN A 1 97 ? 31.221 7.110 -25.907 1.00 53.69 97 GLN A N 1
ATOM 764 C CA . GLN A 1 97 ? 32.259 7.983 -26.412 1.00 53.69 97 GLN A CA 1
ATOM 765 C C . GLN A 1 97 ? 33.324 7.072 -26.996 1.00 53.69 97 GLN A C 1
ATOM 767 O O . GLN A 1 97 ? 33.972 6.334 -26.250 1.00 53.69 97 GLN A O 1
ATOM 772 N N . PRO A 1 98 ? 33.495 7.072 -28.329 1.00 58.53 98 PRO A N 1
ATOM 773 C CA . PRO A 1 98 ? 34.521 6.255 -28.940 1.00 58.53 98 PRO A CA 1
ATOM 774 C C . PRO A 1 98 ? 35.872 6.673 -28.358 1.00 58.53 98 PRO A C 1
ATOM 776 O O . PRO A 1 98 ? 36.222 7.858 -28.375 1.00 58.53 98 PRO A O 1
ATOM 779 N N . LEU A 1 99 ? 36.620 5.695 -27.840 1.00 62.03 99 LEU A N 1
ATOM 780 C CA . LEU A 1 99 ? 37.989 5.888 -27.371 1.00 62.03 99 LEU A CA 1
ATOM 781 C C . LEU A 1 99 ? 38.772 6.660 -28.443 1.00 62.03 99 LEU A C 1
ATOM 783 O O . LEU A 1 99 ? 38.697 6.343 -29.635 1.00 62.03 99 LEU A O 1
ATOM 787 N N . LYS A 1 100 ? 39.487 7.716 -28.035 1.00 67.19 100 LYS A N 1
ATOM 788 C CA . LYS A 1 100 ? 40.285 8.525 -28.963 1.00 67.19 100 LYS A CA 1
ATOM 789 C C . LYS A 1 100 ? 41.331 7.621 -29.611 1.00 67.19 100 LYS A C 1
ATOM 791 O O . LYS A 1 100 ? 42.232 7.137 -28.934 1.00 67.19 100 LYS A O 1
ATOM 796 N N . ILE A 1 101 ? 41.208 7.406 -30.919 1.00 67.25 101 ILE A N 1
ATOM 797 C CA . ILE A 1 101 ? 42.189 6.644 -31.691 1.00 67.25 101 ILE A CA 1
ATOM 798 C C . ILE A 1 101 ? 43.446 7.511 -31.781 1.00 67.25 101 ILE A C 1
ATOM 800 O O . ILE A 1 101 ? 43.470 8.519 -32.489 1.00 67.25 101 ILE A O 1
ATOM 804 N N . VAL A 1 102 ? 44.470 7.155 -31.009 1.00 74.81 102 VAL A N 1
ATOM 805 C CA . VAL A 1 102 ? 45.791 7.787 -31.085 1.00 74.81 102 VAL A CA 1
ATOM 806 C C . VAL A 1 102 ? 46.415 7.421 -32.431 1.00 74.81 102 VAL A C 1
ATOM 808 O O . VAL A 1 102 ? 46.282 6.285 -32.886 1.00 74.81 102 VAL A O 1
ATOM 811 N N . ARG A 1 103 ? 47.075 8.381 -33.094 1.00 77.06 103 ARG A N 1
ATOM 812 C CA . ARG A 1 103 ? 47.754 8.129 -34.371 1.00 77.06 103 ARG A CA 1
ATOM 813 C C . ARG A 1 103 ? 48.832 7.054 -34.147 1.00 77.06 103 ARG A C 1
ATOM 815 O O . ARG A 1 103 ? 49.762 7.326 -33.390 1.00 77.06 103 ARG A O 1
ATOM 822 N N . PRO A 1 104 ? 48.732 5.871 -34.773 1.00 79.81 104 PRO A N 1
ATOM 823 C CA . PRO A 1 104 ? 49.681 4.793 -34.521 1.00 79.81 104 PRO A CA 1
ATOM 824 C C . PRO A 1 104 ? 51.034 5.146 -35.135 1.00 79.81 104 PRO A C 1
ATOM 826 O O . PRO A 1 104 ? 51.093 5.719 -36.232 1.00 79.81 104 PRO A O 1
ATOM 829 N N . THR A 1 105 ? 52.112 4.814 -34.427 1.00 79.00 105 THR A N 1
ATOM 830 C CA . THR A 1 105 ? 53.479 5.188 -34.825 1.00 79.00 105 THR A CA 1
ATOM 831 C C . THR A 1 105 ? 54.214 4.005 -35.456 1.00 79.00 105 THR A C 1
ATOM 833 O O . THR A 1 105 ? 55.053 4.212 -36.331 1.00 79.00 105 THR A O 1
ATOM 836 N N . ASN A 1 106 ? 53.857 2.769 -35.084 1.00 86.12 106 ASN A N 1
ATOM 837 C CA . ASN A 1 106 ? 54.474 1.543 -35.598 1.00 86.12 106 ASN A CA 1
ATOM 838 C C . ASN A 1 106 ? 53.505 0.689 -36.450 1.00 86.12 106 ASN A C 1
ATOM 840 O O . ASN A 1 106 ? 52.288 0.729 -36.263 1.00 86.12 106 ASN A O 1
ATOM 844 N N . LEU A 1 107 ? 54.037 -0.119 -37.376 1.00 83.38 107 LEU A N 1
ATOM 845 C CA . LEU A 1 107 ? 53.251 -0.976 -38.285 1.00 83.38 107 LEU A CA 1
ATOM 846 C C . L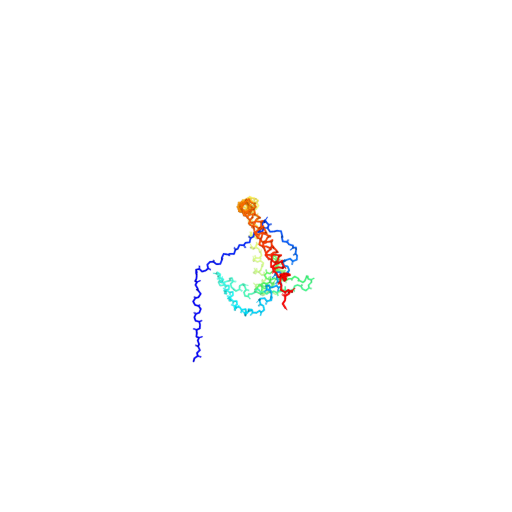EU A 1 107 ? 52.432 -2.046 -37.535 1.00 83.38 107 LEU A C 1
ATOM 848 O O . LEU A 1 107 ? 51.323 -2.397 -37.944 1.00 83.38 107 LEU A O 1
ATOM 852 N N . GLU A 1 108 ? 52.962 -2.539 -36.417 1.00 84.38 108 GLU A N 1
ATOM 853 C CA . GLU A 1 108 ? 52.281 -3.501 -35.547 1.00 84.38 108 GLU A CA 1
ATOM 854 C C . GLU A 1 108 ? 51.067 -2.871 -34.842 1.00 84.38 108 GLU A C 1
ATOM 856 O O . GLU A 1 108 ? 49.977 -3.440 -34.849 1.00 84.38 108 GLU A O 1
ATOM 861 N N . GLU A 1 109 ? 51.207 -1.640 -34.339 1.00 81.50 109 GLU A N 1
ATOM 862 C CA . GLU A 1 109 ? 50.107 -0.879 -33.726 1.00 81.50 109 GLU A CA 1
ATOM 863 C C . GLU A 1 109 ? 48.989 -0.585 -34.737 1.00 81.50 109 GLU A C 1
ATOM 865 O O . GLU A 1 109 ? 47.800 -0.663 -34.410 1.00 81.50 109 GLU A O 1
ATOM 870 N N . TRP A 1 110 ? 49.368 -0.295 -35.987 1.00 80.81 110 TRP A N 1
ATOM 871 C CA . TRP A 1 110 ? 48.430 -0.113 -37.093 1.00 80.81 110 TRP A CA 1
ATOM 872 C C . TRP A 1 110 ? 47.597 -1.367 -37.358 1.00 80.81 110 TRP A C 1
ATOM 874 O O . TRP A 1 110 ? 46.378 -1.274 -37.508 1.00 80.81 110 TRP A O 1
ATOM 884 N N . THR A 1 111 ? 48.244 -2.530 -37.414 1.00 83.38 111 THR A N 1
ATOM 885 C CA . THR A 1 111 ? 47.611 -3.775 -37.871 1.00 83.38 111 THR A CA 1
ATOM 886 C C . THR A 1 111 ? 46.787 -4.437 -36.768 1.00 83.38 111 THR A C 1
ATOM 888 O O . THR A 1 111 ? 45.668 -4.882 -37.024 1.00 83.38 111 THR A O 1
ATOM 891 N N . THR A 1 112 ? 47.310 -4.463 -35.541 1.00 82.81 112 THR A N 1
ATOM 892 C CA . THR A 1 112 ? 46.709 -5.205 -34.424 1.00 82.81 112 THR A CA 1
ATOM 893 C C . THR A 1 112 ? 45.651 -4.391 -33.683 1.00 82.81 112 THR A C 1
ATOM 895 O O . THR A 1 112 ? 44.654 -4.950 -33.231 1.00 82.81 112 THR A O 1
ATOM 898 N N . HIS A 1 113 ? 45.827 -3.069 -33.574 1.00 78.56 113 HIS A N 1
ATOM 899 C CA . HIS A 1 113 ? 44.980 -2.241 -32.711 1.00 78.56 113 HIS A CA 1
ATOM 900 C C . HIS A 1 113 ? 44.175 -1.197 -33.486 1.00 78.56 113 HIS A C 1
ATOM 902 O O . HIS A 1 113 ? 42.950 -1.161 -33.369 1.00 78.56 113 HIS A O 1
ATOM 908 N N . ALA A 1 114 ? 44.822 -0.380 -34.317 1.00 80.56 114 ALA A N 1
ATOM 909 C CA . ALA A 1 114 ? 44.148 0.753 -34.949 1.00 80.56 114 ALA A CA 1
ATOM 910 C C . ALA A 1 114 ? 43.184 0.339 -36.071 1.00 80.56 114 ALA A C 1
ATOM 912 O O . ALA A 1 114 ? 42.053 0.821 -36.126 1.00 80.56 114 ALA A O 1
ATOM 913 N N . LEU A 1 115 ? 43.596 -0.574 -36.957 1.00 85.44 115 LEU A N 1
ATOM 914 C CA . LEU A 1 115 ? 42.783 -0.984 -38.103 1.00 85.44 115 LEU A CA 1
ATOM 915 C C . LEU A 1 115 ? 41.479 -1.697 -37.692 1.00 85.44 115 LEU A C 1
ATOM 917 O O . LEU A 1 115 ? 40.430 -1.330 -38.231 1.00 85.44 115 LEU A O 1
ATOM 921 N N . PRO A 1 116 ? 41.475 -2.658 -36.744 1.00 85.75 116 PRO A N 1
ATOM 922 C CA . PRO A 1 116 ? 40.232 -3.249 -36.250 1.00 85.75 116 PRO A CA 1
ATOM 923 C C . PRO A 1 116 ? 39.314 -2.215 -35.593 1.00 85.75 116 PRO A C 1
ATOM 925 O O . PRO A 1 116 ? 38.122 -2.198 -35.881 1.00 85.75 116 PRO A O 1
ATOM 928 N N . GLN A 1 117 ? 39.858 -1.299 -34.785 1.00 82.31 117 GLN A N 1
ATOM 929 C CA . GLN A 1 117 ? 39.072 -0.246 -34.131 1.00 82.31 117 GLN A CA 1
ATOM 930 C C . GLN A 1 117 ? 38.412 0.706 -35.137 1.00 82.31 117 GLN A C 1
ATOM 932 O O . GLN A 1 117 ? 37.231 1.026 -34.996 1.00 82.31 117 GLN A O 1
ATOM 937 N N . ILE A 1 118 ? 39.142 1.131 -36.174 1.00 85.38 118 ILE A N 1
ATOM 938 C CA . ILE A 1 118 ? 38.604 1.990 -37.239 1.00 85.38 118 ILE A CA 1
ATOM 939 C C . ILE A 1 118 ? 37.492 1.265 -38.004 1.00 85.38 118 ILE A C 1
ATOM 941 O O . ILE A 1 118 ? 36.449 1.863 -38.259 1.00 85.38 118 ILE A O 1
ATOM 945 N N . LYS A 1 119 ? 37.684 -0.019 -38.337 1.00 88.81 119 LYS A N 1
ATOM 946 C CA . LYS A 1 119 ? 36.663 -0.832 -39.019 1.00 88.81 119 LYS A CA 1
ATOM 947 C C . LYS A 1 119 ? 35.405 -0.989 -38.173 1.00 88.81 119 LYS A C 1
ATOM 949 O O . LYS A 1 119 ? 34.314 -0.727 -38.667 1.00 88.81 119 LYS A O 1
ATOM 954 N N . THR A 1 120 ? 35.554 -1.338 -36.896 1.00 86.12 120 THR A N 1
ATOM 955 C CA . THR A 1 120 ? 34.425 -1.437 -35.963 1.00 86.12 120 THR A CA 1
ATOM 956 C C . THR A 1 120 ? 33.683 -0.109 -35.858 1.00 86.12 120 THR A C 1
ATOM 958 O O . THR A 1 120 ? 32.457 -0.091 -35.893 1.00 86.12 120 THR A O 1
ATOM 961 N N . ARG A 1 121 ? 34.406 1.015 -35.793 1.00 84.12 121 ARG A N 1
ATOM 962 C CA . ARG A 1 121 ? 33.794 2.347 -35.757 1.00 84.12 121 ARG A CA 1
ATOM 963 C C . ARG A 1 121 ? 33.041 2.677 -37.043 1.00 84.12 121 ARG A C 1
ATOM 965 O O . ARG A 1 121 ? 31.944 3.217 -36.969 1.00 84.12 121 ARG A O 1
ATOM 972 N N . LEU A 1 122 ? 33.615 2.362 -38.201 1.00 90.12 122 LEU A N 1
ATOM 973 C CA . LEU A 1 122 ? 32.966 2.585 -39.490 1.00 90.12 122 LEU A CA 1
ATOM 974 C C . LEU A 1 122 ? 31.654 1.801 -39.589 1.00 90.12 122 LEU A C 1
ATOM 976 O O . LEU A 1 122 ? 30.631 2.373 -39.955 1.00 90.12 122 LEU A O 1
ATOM 980 N N . GLU A 1 123 ? 31.670 0.517 -39.227 1.00 91.69 123 GLU A N 1
ATOM 981 C CA . GLU A 1 123 ? 30.457 -0.305 -39.238 1.00 91.69 123 GLU A CA 1
ATOM 982 C C . GLU A 1 123 ? 29.439 0.169 -38.192 1.00 91.69 123 GLU A C 1
ATOM 984 O O . GLU A 1 123 ? 28.245 0.197 -38.477 1.00 91.69 123 GLU A O 1
ATOM 989 N N . ALA A 1 124 ? 29.884 0.623 -37.016 1.00 87.81 124 ALA A N 1
ATOM 990 C CA . ALA A 1 124 ? 28.995 1.199 -36.008 1.00 87.81 124 ALA A CA 1
ATOM 991 C C . ALA A 1 124 ? 28.289 2.472 -36.511 1.00 87.81 124 ALA A C 1
ATOM 993 O O . ALA A 1 124 ? 27.075 2.590 -36.360 1.00 87.81 124 ALA A 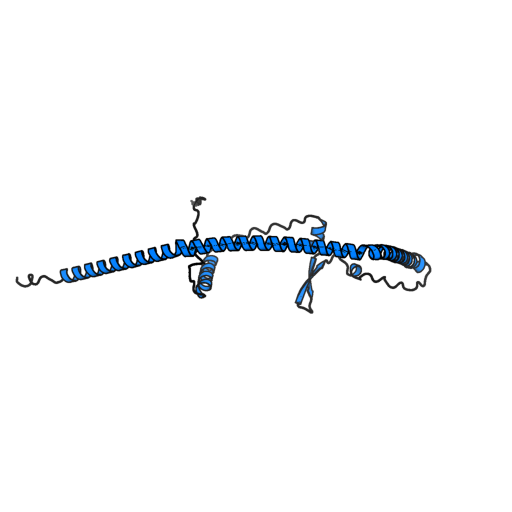O 1
ATOM 994 N N . GLU A 1 125 ? 29.012 3.402 -37.148 1.00 90.00 125 GLU A N 1
ATOM 995 C CA . GLU A 1 125 ? 28.406 4.611 -37.731 1.00 90.00 125 GLU A CA 1
ATOM 996 C C . GLU A 1 125 ? 27.499 4.281 -38.923 1.00 90.00 125 GLU A C 1
ATOM 998 O O . GLU A 1 125 ? 26.448 4.897 -39.094 1.00 90.00 125 GLU A O 1
ATOM 1003 N N . ARG A 1 126 ? 27.850 3.265 -39.720 1.00 94.06 126 ARG A N 1
ATOM 1004 C CA . ARG A 1 126 ? 26.992 2.772 -40.803 1.00 94.06 126 ARG A CA 1
ATOM 1005 C C . ARG A 1 126 ? 25.675 2.206 -40.269 1.00 94.06 126 ARG A C 1
ATOM 1007 O O . ARG A 1 126 ? 24.614 2.562 -40.776 1.00 94.06 126 ARG A O 1
ATOM 1014 N N . LEU A 1 127 ? 25.736 1.344 -39.253 1.00 93.31 127 LEU A N 1
ATOM 1015 C CA . LEU A 1 127 ? 24.550 0.789 -38.594 1.00 93.31 127 LEU A CA 1
ATOM 1016 C C . LEU A 1 127 ? 23.711 1.894 -37.959 1.00 93.31 127 LEU A C 1
ATOM 1018 O O . LEU A 1 127 ? 22.495 1.899 -38.113 1.00 93.31 127 LEU A O 1
ATOM 1022 N N . ARG A 1 128 ? 24.355 2.865 -37.305 1.00 92.06 128 ARG A N 1
ATOM 1023 C CA . ARG A 1 128 ? 23.678 4.039 -36.752 1.00 92.06 128 ARG A CA 1
ATOM 1024 C C . ARG A 1 128 ? 22.939 4.830 -37.831 1.00 92.06 128 ARG A C 1
ATOM 1026 O O . ARG A 1 128 ? 21.814 5.244 -37.586 1.00 92.06 128 ARG A O 1
ATOM 1033 N N . GLY A 1 129 ? 23.539 5.019 -39.006 1.00 93.75 129 GLY A N 1
ATOM 1034 C CA . GLY A 1 129 ? 22.880 5.663 -40.144 1.00 93.75 129 GLY A CA 1
ATOM 1035 C C . GLY A 1 129 ? 21.591 4.945 -40.547 1.00 93.75 129 GLY A C 1
ATOM 1036 O O . GLY A 1 129 ? 20.544 5.577 -40.620 1.00 93.75 129 GLY A O 1
ATOM 1037 N N . LEU A 1 130 ? 21.651 3.618 -40.698 1.00 92.38 130 LEU A N 1
ATOM 1038 C CA . LEU A 1 130 ? 20.478 2.797 -41.021 1.00 92.38 130 LEU A CA 1
ATOM 1039 C C . LEU A 1 130 ? 19.397 2.862 -39.930 1.00 92.38 130 LEU A C 1
ATOM 1041 O O . LEU A 1 130 ? 18.216 2.980 -40.238 1.00 92.38 130 LEU A O 1
ATOM 1045 N N . VAL A 1 131 ? 19.791 2.817 -38.653 1.00 91.44 131 VAL A N 1
ATOM 1046 C CA . VAL A 1 131 ? 18.857 2.938 -37.520 1.00 91.44 131 VAL A CA 1
ATOM 1047 C C . VAL A 1 131 ? 18.164 4.299 -37.540 1.00 91.44 131 VAL A C 1
ATOM 1049 O O . VAL A 1 131 ? 16.948 4.356 -37.408 1.00 91.44 131 VAL A O 1
ATOM 1052 N N . LEU A 1 132 ? 18.912 5.383 -37.762 1.00 91.25 132 LEU A N 1
ATOM 1053 C CA . LEU A 1 132 ? 18.353 6.734 -37.834 1.00 91.25 132 LEU A CA 1
ATOM 1054 C C . LEU A 1 132 ? 17.408 6.918 -39.027 1.00 91.25 132 LEU A C 1
ATOM 1056 O O . LEU A 1 132 ? 16.451 7.681 -38.919 1.00 91.25 132 LEU A O 1
ATOM 1060 N N . GLU A 1 133 ? 17.657 6.246 -40.153 1.00 90.69 133 GLU A N 1
ATOM 1061 C CA . GLU A 1 133 ? 16.738 6.247 -41.297 1.00 90.69 133 GLU A CA 1
ATOM 1062 C C . GLU A 1 133 ? 15.402 5.588 -40.939 1.00 90.69 133 GLU A C 1
ATOM 1064 O O . GLU A 1 133 ? 14.355 6.187 -41.179 1.00 90.69 133 GLU A O 1
ATOM 1069 N N . VAL A 1 134 ? 15.432 4.423 -40.282 1.00 89.88 134 VAL A N 1
ATOM 1070 C CA . VAL A 1 134 ? 14.218 3.733 -39.807 1.00 89.88 134 VAL A CA 1
ATOM 1071 C C . VAL A 1 134 ? 13.496 4.555 -38.733 1.00 89.88 134 VAL A C 1
ATOM 1073 O O . VAL A 1 134 ? 12.287 4.776 -38.808 1.00 89.88 134 VAL A O 1
ATOM 1076 N N . GLU A 1 135 ? 14.229 5.068 -37.743 1.00 90.00 135 GLU A N 1
ATOM 1077 C CA . GLU A 1 135 ? 13.658 5.877 -36.663 1.00 90.00 135 GLU A CA 1
ATOM 1078 C C . GLU A 1 135 ? 13.031 7.175 -37.181 1.00 90.00 135 GLU A C 1
ATOM 1080 O O . GLU A 1 135 ? 11.994 7.604 -36.679 1.00 90.00 135 GLU A O 1
ATOM 1085 N N . LYS A 1 136 ? 13.611 7.808 -38.204 1.00 88.88 136 LYS A N 1
ATOM 1086 C CA . LYS A 1 136 ? 13.047 9.029 -38.792 1.00 88.88 136 LYS A CA 1
ATOM 1087 C C . LYS A 1 136 ? 11.624 8.816 -39.315 1.00 88.88 136 LYS A C 1
ATOM 1089 O O . LYS A 1 136 ? 10.820 9.747 -39.249 1.00 88.88 136 LYS A O 1
ATOM 1094 N N . GLU A 1 137 ? 11.327 7.631 -39.839 1.00 83.44 137 GLU A N 1
ATOM 1095 C CA . GLU A 1 137 ? 10.026 7.313 -40.430 1.00 83.44 137 GLU A CA 1
ATOM 1096 C C . GLU A 1 137 ? 9.018 6.826 -39.381 1.00 83.44 137 GLU A C 1
ATOM 1098 O O . GLU A 1 137 ? 7.875 7.286 -39.375 1.00 83.44 137 GLU A O 1
ATOM 1103 N N . GLU A 1 138 ? 9.439 5.961 -38.453 1.00 88.31 138 GLU A N 1
ATOM 1104 C CA . GLU A 1 138 ? 8.512 5.246 -37.561 1.00 88.31 138 GLU A CA 1
ATOM 1105 C C . GLU A 1 138 ? 8.583 5.672 -36.087 1.00 88.31 138 GLU A C 1
ATOM 1107 O O . GLU A 1 138 ? 7.618 5.468 -35.345 1.00 88.31 138 GLU A O 1
ATOM 1112 N N . ALA A 1 139 ? 9.669 6.311 -35.628 1.00 89.31 139 ALA A N 1
ATOM 1113 C CA . ALA A 1 139 ? 9.871 6.535 -34.192 1.00 89.31 139 ALA A CA 1
ATOM 1114 C C . ALA A 1 139 ? 8.773 7.404 -33.580 1.00 89.31 139 ALA A C 1
ATOM 1116 O O . ALA A 1 139 ? 8.273 7.088 -32.504 1.00 89.31 139 ALA A O 1
ATOM 1117 N N . VAL A 1 140 ? 8.352 8.479 -34.256 1.00 89.75 140 VAL A N 1
ATOM 1118 C CA . VAL A 1 140 ? 7.303 9.371 -33.732 1.00 89.75 140 VAL A CA 1
ATOM 1119 C C . VAL A 1 140 ? 5.992 8.615 -33.510 1.00 89.75 140 VAL A C 1
ATOM 1121 O O . VAL A 1 140 ? 5.305 8.874 -32.521 1.00 89.75 140 VAL A O 1
ATOM 1124 N N . GLN A 1 141 ? 5.645 7.685 -34.403 1.00 91.00 141 GLN A N 1
ATOM 1125 C CA . GLN A 1 141 ? 4.433 6.887 -34.261 1.00 91.00 141 GLN A CA 1
ATOM 1126 C C . GLN A 1 141 ? 4.580 5.865 -33.130 1.00 91.00 141 GLN A C 1
ATOM 1128 O O . GLN A 1 141 ? 3.727 5.829 -32.248 1.00 91.00 141 GLN A O 1
ATOM 1133 N N . CYS A 1 142 ? 5.707 5.151 -33.065 1.00 93.56 142 CYS A N 1
ATOM 1134 C CA . CYS A 1 142 ? 6.008 4.227 -31.969 1.00 93.56 142 CYS A CA 1
ATOM 1135 C C . CYS A 1 142 ? 5.960 4.915 -30.594 1.00 93.56 142 CYS A C 1
ATOM 1137 O O . CYS A 1 142 ? 5.402 4.367 -29.644 1.00 93.56 142 CYS A O 1
ATOM 1139 N N . TRP A 1 143 ? 6.486 6.140 -30.481 1.00 93.25 143 TRP A N 1
ATOM 1140 C CA . TRP A 1 143 ? 6.415 6.932 -29.249 1.00 93.25 143 TRP A CA 1
ATOM 1141 C C . TRP A 1 143 ? 4.981 7.317 -28.882 1.00 93.25 143 TRP A C 1
ATOM 1143 O O . TRP A 1 143 ? 4.614 7.270 -27.707 1.00 93.25 143 TRP A O 1
ATOM 1153 N N . LYS A 1 144 ? 4.152 7.683 -29.866 1.00 95.88 144 LYS A N 1
ATOM 1154 C CA . LYS A 1 144 ? 2.730 7.977 -29.634 1.00 95.88 144 LYS A CA 1
ATOM 1155 C C . LYS A 1 144 ? 1.967 6.737 -29.184 1.00 95.88 144 LYS A C 1
ATOM 1157 O O . LYS A 1 144 ? 1.209 6.829 -28.223 1.00 95.88 144 LYS A O 1
ATOM 1162 N N . ASP A 1 145 ? 2.201 5.600 -29.827 1.00 96.38 145 ASP A N 1
ATOM 1163 C CA . ASP A 1 145 ? 1.548 4.335 -29.485 1.00 96.38 145 ASP A CA 1
ATOM 1164 C C . ASP A 1 145 ? 1.962 3.865 -28.086 1.00 96.38 145 ASP A C 1
ATOM 1166 O O . ASP A 1 145 ? 1.121 3.450 -27.285 1.00 96.38 145 ASP A O 1
ATOM 1170 N N . TYR A 1 146 ? 3.245 4.015 -27.743 1.00 97.00 146 TYR A N 1
ATOM 1171 C CA . TYR A 1 146 ? 3.738 3.732 -26.400 1.00 97.00 146 TYR A CA 1
ATOM 1172 C C . TYR A 1 146 ? 3.094 4.649 -25.354 1.00 97.00 146 TYR A C 1
ATOM 1174 O O . TYR A 1 146 ? 2.585 4.154 -24.347 1.00 97.00 146 TYR A O 1
ATOM 1182 N N . ASN A 1 147 ? 3.021 5.959 -25.606 1.00 97.25 147 ASN A N 1
ATOM 1183 C CA . ASN A 1 147 ? 2.343 6.891 -24.700 1.00 97.25 147 ASN A CA 1
ATOM 1184 C C . ASN A 1 147 ? 0.854 6.556 -24.540 1.00 97.25 147 ASN A C 1
ATOM 1186 O O . ASN A 1 147 ? 0.358 6.526 -23.418 1.00 97.25 147 ASN A O 1
ATOM 1190 N N . ALA A 1 148 ? 0.161 6.207 -25.627 1.00 97.62 148 ALA A N 1
ATOM 1191 C CA . ALA A 1 148 ? -1.230 5.765 -25.564 1.00 97.62 148 ALA A CA 1
ATOM 1192 C C . ALA A 1 148 ? -1.391 4.486 -24.720 1.00 97.62 148 ALA A C 1
ATOM 1194 O O . ALA A 1 148 ? -2.348 4.364 -23.953 1.00 97.62 148 ALA A O 1
ATOM 1195 N N . SER A 1 149 ? -0.438 3.550 -24.805 1.00 98.00 149 SER A N 1
ATOM 1196 C CA . SER A 1 149 ? -0.429 2.350 -23.961 1.00 98.00 149 SER A CA 1
ATOM 1197 C C . SER A 1 149 ? -0.214 2.680 -22.478 1.00 98.00 149 SER A C 1
ATOM 1199 O O . SER A 1 149 ? -0.873 2.094 -21.616 1.00 98.00 149 SER A O 1
ATOM 1201 N N . LEU A 1 150 ? 0.645 3.661 -22.173 1.00 97.50 150 LEU A N 1
ATOM 1202 C CA . LEU A 1 150 ? 0.865 4.145 -20.809 1.00 97.50 150 LEU A CA 1
ATOM 1203 C C . LEU A 1 150 ? -0.374 4.850 -20.254 1.00 97.50 150 LEU A C 1
ATOM 1205 O O . LEU A 1 150 ? -0.746 4.610 -19.105 1.00 97.50 150 LEU A O 1
ATOM 1209 N N . ASP A 1 151 ? -1.046 5.667 -21.063 1.00 98.12 151 ASP A N 1
ATOM 1210 C CA . ASP A 1 151 ? -2.288 6.333 -20.672 1.00 98.12 151 ASP A CA 1
ATOM 1211 C C . ASP A 1 151 ? -3.407 5.318 -20.404 1.00 98.12 151 ASP A C 1
ATOM 1213 O O . ASP A 1 151 ? -4.127 5.435 -19.408 1.00 98.12 151 ASP A O 1
ATOM 1217 N N . ALA A 1 152 ? -3.515 4.269 -21.227 1.00 97.69 152 ALA A N 1
ATOM 1218 C CA . ALA A 1 152 ? -4.453 3.173 -20.995 1.00 97.69 152 ALA A CA 1
ATOM 1219 C C . ALA A 1 152 ? -4.146 2.419 -19.689 1.00 97.69 152 ALA A C 1
ATOM 1221 O O . ALA A 1 152 ? -5.058 2.130 -18.907 1.00 97.69 152 ALA A O 1
ATOM 1222 N N . LEU A 1 153 ? -2.866 2.146 -19.415 1.00 97.62 153 LEU A N 1
ATOM 1223 C CA . LEU A 1 153 ? -2.430 1.506 -18.174 1.00 97.62 153 LEU A CA 1
ATOM 1224 C C . LEU A 1 153 ? -2.739 2.383 -16.954 1.00 97.62 153 LEU A C 1
ATOM 1226 O O . LEU A 1 153 ? -3.250 1.891 -15.947 1.00 97.62 153 LEU A O 1
ATOM 1230 N N . LYS A 1 154 ? -2.481 3.689 -17.049 1.00 97.81 154 LYS A N 1
ATOM 1231 C CA . LYS A 1 154 ? -2.819 4.660 -16.006 1.00 97.81 154 LYS A CA 1
ATOM 1232 C C . LYS A 1 154 ? -4.322 4.667 -15.737 1.00 97.81 154 LYS A C 1
ATOM 1234 O O . LYS A 1 154 ? -4.725 4.536 -14.585 1.00 97.81 154 LYS A O 1
ATOM 1239 N N . ALA A 1 155 ? -5.143 4.756 -16.782 1.00 98.00 155 ALA A N 1
ATOM 1240 C CA . ALA A 1 155 ? -6.598 4.751 -16.652 1.00 98.00 155 ALA A CA 1
ATOM 1241 C C . ALA A 1 155 ? -7.118 3.467 -15.984 1.00 98.00 155 ALA A C 1
ATOM 1243 O O . ALA A 1 155 ? -8.007 3.531 -15.133 1.00 98.00 155 ALA A O 1
ATOM 1244 N N . TYR A 1 156 ? -6.536 2.312 -16.322 1.00 98.12 156 TYR A N 1
ATOM 1245 C CA . TYR A 1 156 ? -6.862 1.035 -15.688 1.00 98.12 156 TYR A CA 1
ATOM 1246 C C . TYR A 1 156 ? -6.588 1.051 -14.176 1.00 98.12 156 TYR A C 1
ATOM 1248 O O . TYR A 1 156 ? -7.460 0.680 -13.383 1.00 98.12 156 TYR A O 1
ATOM 1256 N N . TRP A 1 157 ? -5.404 1.510 -13.762 1.00 97.94 157 TRP A N 1
ATOM 1257 C CA . TRP A 1 157 ? -5.045 1.561 -12.344 1.00 97.94 157 TRP A CA 1
ATOM 1258 C C . TRP A 1 157 ? -5.842 2.606 -11.571 1.00 97.94 157 TRP A C 1
ATOM 1260 O O . TRP A 1 157 ? -6.265 2.326 -10.454 1.0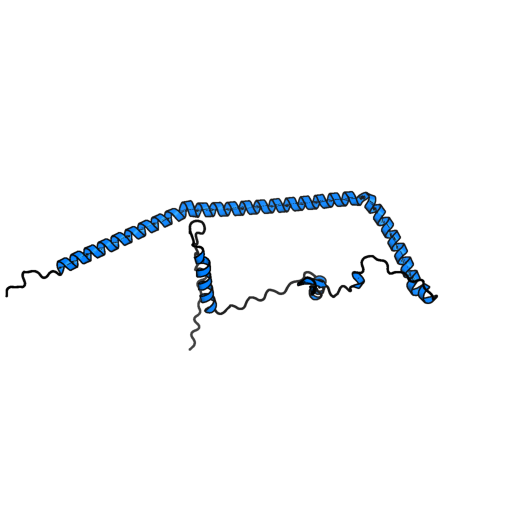0 97.94 157 TRP A O 1
ATOM 1270 N N . THR A 1 158 ? -6.109 3.771 -12.164 1.00 98.12 158 THR A N 1
ATOM 1271 C CA . THR A 1 158 ? -6.966 4.792 -11.549 1.00 98.12 158 THR A CA 1
ATOM 1272 C C . THR A 1 158 ? -8.378 4.263 -11.314 1.00 98.12 158 THR A C 1
ATOM 1274 O O . THR A 1 158 ? -8.902 4.429 -10.216 1.00 98.12 158 THR A O 1
ATOM 1277 N N . ARG A 1 159 ? -8.968 3.560 -12.292 1.00 98.19 159 ARG A N 1
ATOM 1278 C CA . ARG A 1 159 ? -10.281 2.919 -12.119 1.00 98.19 159 ARG A CA 1
ATOM 1279 C C . ARG A 1 159 ? -10.248 1.854 -11.026 1.00 98.19 159 ARG A C 1
ATOM 1281 O O . ARG A 1 159 ? -11.093 1.867 -10.143 1.00 98.19 159 ARG A O 1
ATOM 1288 N N . SER A 1 160 ? -9.249 0.975 -11.056 1.00 97.81 160 SER A N 1
ATOM 1289 C CA . SER A 1 160 ? -9.113 -0.090 -10.055 1.00 97.81 160 SER A CA 1
ATOM 1290 C C . SER A 1 160 ? -8.972 0.479 -8.641 1.00 97.81 160 SER A C 1
ATOM 1292 O O . SER A 1 160 ? -9.542 -0.058 -7.697 1.00 97.81 160 SER A O 1
ATOM 1294 N N . LEU A 1 161 ? -8.222 1.573 -8.480 1.00 97.94 161 LEU A N 1
ATOM 1295 C CA . LEU A 1 161 ? -8.086 2.266 -7.202 1.00 97.94 161 LEU A CA 1
ATOM 1296 C C . LEU A 1 161 ? -9.418 2.870 -6.749 1.00 97.94 161 LEU A C 1
ATOM 1298 O O . LEU A 1 161 ? -9.784 2.712 -5.589 1.00 97.94 161 LEU A O 1
ATOM 1302 N N . GLN A 1 162 ? -10.145 3.517 -7.661 1.00 98.06 162 GLN A N 1
ATOM 1303 C CA . GLN A 1 162 ? -11.455 4.090 -7.368 1.00 98.06 162 GLN A CA 1
ATOM 1304 C C . GLN A 1 162 ? -12.447 3.019 -6.898 1.00 98.06 162 GLN A C 1
ATOM 1306 O O . GLN A 1 162 ? -13.040 3.181 -5.839 1.00 98.06 162 GLN A O 1
ATOM 1311 N N . GLU A 1 163 ? -12.553 1.894 -7.608 1.00 97.81 163 GLU A N 1
ATOM 1312 C CA . GLU A 1 163 ? -13.427 0.776 -7.218 1.00 97.81 163 GLU A CA 1
ATOM 1313 C C . GLU A 1 163 ? -13.091 0.242 -5.815 1.00 97.81 163 GLU A C 1
ATOM 1315 O O . GLU A 1 163 ? -13.977 -0.115 -5.038 1.00 97.81 163 GLU A O 1
ATOM 1320 N N . ARG A 1 164 ? -11.799 0.188 -5.459 1.00 97.62 164 ARG A N 1
ATOM 1321 C CA . ARG A 1 164 ? -11.375 -0.232 -4.115 1.00 97.62 164 ARG A CA 1
ATOM 1322 C C . ARG A 1 164 ? -11.680 0.809 -3.051 1.00 97.62 164 ARG A C 1
ATOM 1324 O O . ARG A 1 164 ? -12.072 0.413 -1.957 1.00 97.62 164 ARG A O 1
ATOM 1331 N N . ASN A 1 165 ? -11.520 2.092 -3.354 1.00 98.06 165 ASN A N 1
ATOM 1332 C CA . ASN A 1 165 ? -11.878 3.163 -2.430 1.00 98.06 165 ASN A CA 1
ATOM 1333 C C . ASN A 1 165 ? -13.384 3.163 -2.160 1.00 98.06 165 ASN A C 1
ATOM 1335 O O . ASN A 1 165 ? -13.770 3.136 -0.999 1.00 98.06 165 ASN A O 1
ATOM 1339 N N . GLU A 1 166 ? -14.215 3.063 -3.199 1.00 97.88 166 GLU A N 1
ATOM 1340 C CA . GLU A 1 166 ? -15.676 2.970 -3.066 1.00 97.88 166 GLU A CA 1
ATOM 1341 C C . GLU A 1 166 ? -16.087 1.752 -2.223 1.00 97.88 166 GLU A C 1
ATOM 1343 O O . GLU A 1 166 ? -16.927 1.859 -1.333 1.00 97.88 166 GLU A O 1
ATOM 1348 N N . ALA A 1 167 ? -15.441 0.597 -2.422 1.00 97.81 167 ALA A N 1
ATOM 1349 C CA . ALA A 1 167 ? -15.700 -0.588 -1.604 1.00 97.81 167 ALA A CA 1
ATOM 1350 C C . ALA A 1 167 ? -15.310 -0.398 -0.125 1.00 97.81 167 ALA A C 1
ATOM 1352 O O . ALA A 1 167 ? -16.006 -0.883 0.768 1.00 97.81 167 ALA A O 1
ATOM 1353 N N . VAL A 1 168 ? -14.195 0.287 0.152 1.00 97.69 168 VAL A N 1
ATOM 1354 C CA . VAL A 1 168 ? -13.768 0.603 1.526 1.00 97.69 168 VAL A CA 1
ATOM 1355 C C . VAL A 1 168 ? -14.708 1.621 2.168 1.00 97.69 168 VAL A C 1
ATOM 1357 O O . VAL A 1 168 ? -15.078 1.451 3.329 1.00 97.69 168 VAL A O 1
ATOM 1360 N N . GLU A 1 169 ? -15.113 2.648 1.425 1.00 97.06 169 GLU A N 1
ATOM 1361 C CA . GLU A 1 169 ? -16.067 3.663 1.874 1.00 97.06 169 GLU A CA 1
ATOM 1362 C C . GLU A 1 169 ? -17.417 3.039 2.218 1.00 97.06 169 GLU A C 1
ATOM 1364 O O . GLU A 1 169 ? -17.938 3.307 3.296 1.00 97.06 169 GLU A O 1
ATOM 1369 N N . GLU A 1 170 ? -17.929 2.135 1.382 1.00 97.56 170 GLU A N 1
ATOM 1370 C CA . GLU A 1 170 ? -19.173 1.409 1.650 1.00 97.56 170 GLU A CA 1
ATOM 1371 C C . GLU A 1 170 ? -19.069 0.558 2.925 1.00 97.56 170 GLU A C 1
ATOM 1373 O O . GLU A 1 170 ? -19.951 0.602 3.782 1.00 97.56 170 GLU A O 1
ATOM 1378 N N . ILE A 1 171 ? -17.965 -0.175 3.114 1.00 96.75 171 ILE A N 1
ATOM 1379 C CA . ILE A 1 171 ? -17.744 -0.962 4.340 1.00 96.75 171 ILE A CA 1
ATOM 1380 C C . ILE A 1 171 ? -17.681 -0.049 5.570 1.00 96.75 171 ILE A C 1
ATOM 1382 O O . ILE A 1 171 ? -18.266 -0.364 6.609 1.00 96.75 171 ILE A O 1
ATOM 1386 N N . ASN A 1 172 ? -16.965 1.070 5.478 1.00 95.62 172 ASN A N 1
ATOM 1387 C CA . ASN A 1 172 ? -16.853 2.026 6.574 1.00 95.62 172 ASN A CA 1
ATOM 1388 C C . ASN A 1 172 ? -18.204 2.676 6.885 1.00 95.62 172 ASN A C 1
ATOM 1390 O O . ASN A 1 172 ? -18.550 2.810 8.056 1.00 95.62 172 ASN A O 1
ATOM 1394 N N . PHE A 1 173 ? -18.990 3.000 5.859 1.00 95.75 173 PHE A N 1
ATOM 1395 C CA . PHE A 1 173 ? -20.342 3.523 6.007 1.00 95.75 173 PHE A CA 1
ATOM 1396 C C . PHE A 1 173 ? -21.259 2.515 6.705 1.00 95.75 173 PHE A C 1
ATOM 1398 O O . PHE A 1 173 ? -21.911 2.859 7.688 1.00 95.75 173 PHE A O 1
ATOM 1405 N N . GLN A 1 174 ? -21.248 1.249 6.279 1.00 95.25 174 GLN A N 1
ATOM 1406 C CA . GLN A 1 174 ? -22.020 0.184 6.927 1.00 95.25 174 GLN A CA 1
ATOM 1407 C C . GLN A 1 174 ? -21.614 -0.012 8.393 1.00 95.25 174 GLN A C 1
ATOM 1409 O O . GLN A 1 174 ? -22.478 -0.144 9.262 1.00 95.25 174 GLN A O 1
ATOM 1414 N N . ARG A 1 175 ? -20.307 0.002 8.693 1.00 94.19 175 ARG A N 1
ATOM 1415 C CA . ARG A 1 175 ? -19.796 -0.092 10.072 1.00 94.19 175 ARG A CA 1
ATOM 1416 C C . ARG A 1 175 ? -20.252 1.090 10.915 1.00 94.19 175 ARG A C 1
ATOM 1418 O O . ARG A 1 175 ? -20.770 0.881 12.008 1.00 94.19 175 ARG A O 1
ATOM 1425 N N . GLN A 1 176 ? -20.099 2.306 10.399 1.00 94.88 176 GLN A N 1
ATOM 1426 C CA . GLN A 1 176 ? -20.534 3.520 11.077 1.00 94.88 176 GLN A CA 1
ATOM 1427 C C . GLN A 1 176 ? -22.040 3.481 11.344 1.00 94.88 176 GLN A C 1
ATOM 1429 O O . GLN A 1 176 ? -22.469 3.735 12.465 1.00 94.88 176 GLN A O 1
ATOM 1434 N N . GLN A 1 177 ? -22.845 3.096 10.352 1.00 94.81 177 GLN A N 1
ATOM 1435 C CA . GLN A 1 177 ? -24.290 2.988 10.509 1.00 94.81 177 GLN A CA 1
ATOM 1436 C C . GLN A 1 177 ? -24.665 1.959 11.580 1.00 94.81 177 GLN A C 1
ATOM 1438 O O . GLN A 1 177 ? -25.458 2.270 12.466 1.00 94.81 177 GLN A O 1
ATOM 1443 N N . ALA A 1 178 ? -24.087 0.756 11.529 1.00 92.69 178 ALA A N 1
ATOM 1444 C CA . ALA A 1 178 ? -24.369 -0.294 12.502 1.00 92.69 178 ALA A CA 1
ATOM 1445 C C . ALA A 1 178 ? -24.016 0.149 13.929 1.00 92.69 178 ALA A C 1
ATOM 1447 O O . ALA A 1 178 ? -24.804 -0.048 14.854 1.00 92.69 178 ALA A O 1
ATOM 1448 N N . GLN A 1 179 ? -22.864 0.798 14.094 1.00 93.38 179 GLN A N 1
ATOM 1449 C CA . GLN A 1 179 ? -22.405 1.315 15.377 1.00 93.38 179 GLN A CA 1
ATOM 1450 C C . GLN A 1 179 ? -23.307 2.449 15.880 1.00 93.38 179 GLN A C 1
ATOM 1452 O O . GLN A 1 179 ? -23.907 2.332 16.947 1.00 93.38 179 GLN A O 1
ATOM 1457 N N . THR A 1 180 ? -23.484 3.515 15.107 1.00 91.06 180 THR A N 1
ATOM 1458 C CA . THR A 1 180 ? -24.217 4.702 15.563 1.00 91.06 180 THR A CA 1
ATOM 1459 C C . THR A 1 180 ? -25.730 4.480 15.675 1.00 91.06 180 THR A C 1
ATOM 1461 O O . THR A 1 180 ? -26.353 5.069 16.554 1.00 91.06 180 THR A O 1
ATOM 1464 N N . GLN A 1 181 ? -26.346 3.663 14.811 1.00 91.38 181 GLN A N 1
ATOM 1465 C CA . GLN A 1 181 ? -27.809 3.489 14.803 1.00 91.38 181 GLN A CA 1
ATOM 1466 C C . GLN A 1 181 ? -28.295 2.334 15.678 1.00 91.38 181 GLN A C 1
ATOM 1468 O O . GLN A 1 181 ? -29.363 2.457 16.274 1.00 91.38 181 GLN A O 1
ATOM 1473 N N . ASN A 1 182 ? -27.544 1.232 15.758 1.00 86.88 182 ASN A N 1
ATOM 1474 C CA . ASN A 1 182 ? -28.000 0.040 16.474 1.00 86.88 182 ASN A CA 1
ATOM 1475 C C . ASN A 1 182 ? -27.311 -0.080 17.836 1.00 86.88 182 ASN A C 1
ATOM 1477 O O . ASN A 1 182 ? -27.977 -0.033 18.867 1.00 86.88 182 ASN A O 1
ATOM 1481 N N . PHE A 1 183 ? -25.981 -0.196 17.844 1.00 88.31 183 PHE A N 1
ATOM 1482 C CA . PHE A 1 183 ? -25.243 -0.564 19.055 1.00 88.31 183 PHE A CA 1
ATOM 1483 C C . PHE A 1 183 ? -25.104 0.585 20.057 1.00 88.31 183 PHE A C 1
ATOM 1485 O O . PHE A 1 183 ? -25.294 0.372 21.250 1.00 88.31 183 PHE A O 1
ATOM 1492 N N . GLY A 1 184 ? -24.834 1.809 19.596 1.00 89.62 184 GLY A N 1
ATOM 1493 C CA . GLY A 1 184 ? -24.671 2.979 20.470 1.00 89.62 184 GLY A CA 1
ATOM 1494 C C . GLY A 1 184 ? -25.887 3.241 21.362 1.00 89.62 184 GLY A C 1
ATOM 1495 O O . GLY A 1 184 ? -25.748 3.211 22.584 1.00 89.62 184 GLY A O 1
ATOM 1496 N N . PRO A 1 185 ? -27.097 3.400 20.791 1.00 92.50 185 PRO A N 1
ATOM 1497 C CA . PRO A 1 185 ? -28.307 3.610 21.583 1.00 92.50 185 PRO A CA 1
ATOM 1498 C C . PRO A 1 185 ? -28.633 2.440 22.519 1.00 92.50 185 PRO A C 1
ATOM 1500 O O . PRO A 1 185 ? -29.179 2.649 23.603 1.00 92.50 185 PRO A O 1
ATOM 1503 N N . GLU A 1 186 ? -28.314 1.206 22.118 1.00 93.06 186 GLU A N 1
ATOM 1504 C CA . GLU A 1 186 ? -28.513 0.026 22.960 1.00 93.06 186 GLU A CA 1
ATOM 1505 C C . GLU A 1 186 ? -27.580 0.033 24.178 1.00 93.06 186 GLU A C 1
ATOM 1507 O O . GLU A 1 186 ? -28.043 -0.211 25.297 1.00 93.06 186 GLU A O 1
ATOM 1512 N N . ILE A 1 187 ? -26.305 0.382 23.982 1.00 91.88 187 ILE A N 1
ATOM 1513 C CA . ILE A 1 187 ? -25.321 0.548 25.059 1.00 91.88 187 ILE A CA 1
ATOM 1514 C C . ILE A 1 187 ? -25.740 1.685 25.995 1.00 91.88 187 ILE A C 1
ATOM 1516 O O . ILE A 1 187 ? -25.733 1.501 27.213 1.00 91.88 187 ILE A O 1
ATOM 1520 N N . ASP A 1 188 ? -26.172 2.827 25.455 1.00 92.50 188 ASP A N 1
ATOM 1521 C CA . ASP A 1 188 ? -26.641 3.961 26.258 1.00 92.50 188 ASP A CA 1
ATOM 1522 C C . ASP A 1 188 ? -27.862 3.592 27.103 1.00 92.50 188 ASP A C 1
ATOM 1524 O O . ASP A 1 188 ? -27.912 3.896 28.301 1.00 92.50 188 ASP A O 1
ATOM 1528 N N . ARG A 1 189 ? -28.834 2.887 26.510 1.00 95.25 189 ARG A N 1
ATOM 1529 C CA . ARG A 1 189 ? -30.002 2.376 27.238 1.00 95.25 189 ARG A CA 1
ATOM 1530 C C . ARG A 1 189 ? -29.574 1.429 28.356 1.00 95.25 189 ARG A C 1
ATOM 1532 O O . ARG A 1 189 ? -30.025 1.587 29.489 1.00 95.25 189 ARG A O 1
ATOM 1539 N N . LEU A 1 190 ? -28.698 0.471 28.056 1.00 95.56 190 LEU A N 1
ATOM 1540 C CA . LEU A 1 190 ? -28.223 -0.503 29.037 1.00 95.56 190 LEU A CA 1
ATOM 1541 C C . LEU A 1 190 ? -27.461 0.177 30.185 1.00 95.56 190 LEU A C 1
ATOM 1543 O O . LEU A 1 190 ? -27.639 -0.190 31.346 1.00 95.56 190 LEU A O 1
ATOM 1547 N N . ASN A 1 191 ? -26.668 1.207 29.886 1.00 94.38 191 ASN A N 1
ATOM 1548 C CA . ASN A 1 191 ? -25.957 1.997 30.888 1.00 94.38 191 ASN A CA 1
ATOM 1549 C C . ASN A 1 191 ? -26.934 2.764 31.799 1.00 94.38 191 ASN A C 1
ATOM 1551 O O . ASN A 1 191 ? -26.789 2.743 33.021 1.00 94.38 191 ASN A O 1
ATOM 1555 N N . GLN A 1 192 ? -27.982 3.373 31.237 1.00 96.75 192 GLN A N 1
ATOM 1556 C CA . GLN A 1 192 ? -29.027 4.039 32.027 1.00 96.75 192 GLN A CA 1
ATOM 1557 C C . GLN A 1 192 ? -29.786 3.057 32.929 1.00 96.75 192 GLN A C 1
ATOM 1559 O O . GLN A 1 192 ? -29.996 3.337 34.112 1.00 96.75 192 GLN A O 1
ATOM 1564 N N . GLU A 1 193 ? -30.166 1.891 32.400 1.00 97.31 193 GLU A N 1
ATOM 1565 C CA . GLU A 1 193 ? -30.821 0.833 33.177 1.00 97.31 193 GLU A CA 1
ATOM 1566 C C . GLU A 1 193 ? -29.925 0.347 34.324 1.00 97.31 193 GLU A C 1
ATOM 1568 O O . GLU A 1 193 ? -30.388 0.215 35.463 1.00 97.31 193 GLU A O 1
ATOM 1573 N N . TYR A 1 194 ? -28.631 0.157 34.053 1.00 97.25 194 TYR A N 1
ATOM 1574 C CA . TYR A 1 194 ? -27.636 -0.220 35.053 1.00 97.25 194 TYR A CA 1
ATOM 1575 C C . TYR A 1 194 ? -27.497 0.836 36.159 1.00 97.25 194 TYR A C 1
ATOM 1577 O O . TYR A 1 194 ? -27.587 0.509 37.347 1.00 97.25 194 TYR A O 1
ATOM 1585 N N . GLN A 1 195 ? -27.354 2.113 35.797 1.00 97.12 195 GLN A N 1
ATOM 1586 C CA . GLN A 1 195 ? -27.269 3.215 36.761 1.00 97.12 195 GLN A CA 1
ATOM 1587 C C . GLN A 1 195 ? -28.533 3.323 37.620 1.00 97.12 195 GLN A C 1
ATOM 1589 O O . GLN A 1 195 ? -28.448 3.488 38.840 1.00 97.12 195 GLN A O 1
ATOM 1594 N N . HIS A 1 196 ? -29.710 3.174 37.012 1.00 97.00 196 HIS A N 1
ATOM 1595 C CA . HIS A 1 196 ? -30.979 3.192 37.732 1.00 97.00 196 HIS A CA 1
ATOM 1596 C C . HIS A 1 196 ? -31.101 2.013 38.712 1.00 97.00 196 HIS A C 1
ATOM 1598 O O . HIS A 1 196 ? -31.532 2.195 39.855 1.00 97.00 196 HIS A O 1
ATOM 1604 N N . ALA A 1 197 ? -30.682 0.811 38.305 1.00 96.75 197 ALA A N 1
ATOM 1605 C CA . ALA A 1 197 ? -30.654 -0.358 39.179 1.00 96.75 197 ALA A CA 1
ATOM 1606 C C . ALA A 1 197 ? -29.712 -0.156 40.380 1.00 96.75 197 ALA A C 1
ATOM 1608 O O . ALA A 1 197 ? -30.098 -0.451 41.515 1.00 96.75 197 ALA A O 1
ATOM 1609 N N . LEU A 1 198 ? -28.518 0.409 40.157 1.00 96.94 198 LEU A N 1
ATOM 1610 C CA . LEU A 1 198 ? -27.580 0.760 41.229 1.00 96.94 198 LEU A CA 1
ATOM 1611 C C . LEU A 1 198 ? -28.166 1.796 42.189 1.00 96.94 198 LEU A C 1
ATOM 1613 O O . LEU A 1 198 ? -28.091 1.623 43.406 1.00 96.94 198 LEU A O 1
ATOM 1617 N N . TYR A 1 199 ? -28.784 2.849 41.654 1.00 97.19 199 TYR A N 1
ATOM 1618 C CA . TYR A 1 199 ? -29.418 3.883 42.464 1.00 97.19 199 TYR A CA 1
ATOM 1619 C C . TYR A 1 199 ? -30.525 3.2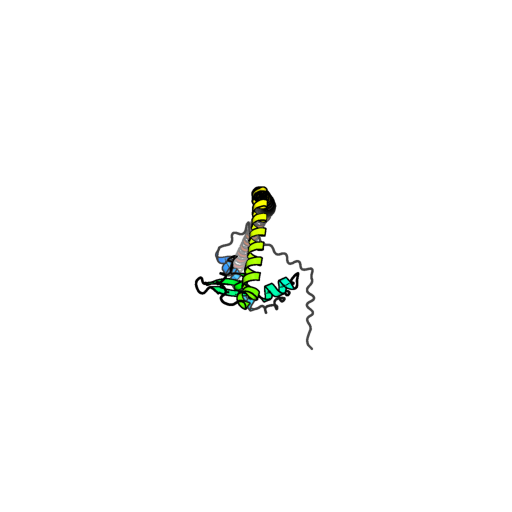99 43.345 1.00 97.19 199 TYR A C 1
ATOM 1621 O O . TYR A 1 199 ? -30.545 3.527 44.556 1.00 97.19 199 TYR A O 1
ATOM 1629 N N . ARG A 1 200 ? -31.396 2.463 42.767 1.00 97.12 200 ARG A N 1
ATOM 1630 C CA . ARG A 1 200 ? -32.460 1.776 43.506 1.00 97.12 200 ARG A CA 1
ATOM 1631 C C . ARG A 1 200 ? -31.903 0.847 44.584 1.00 97.12 200 ARG A C 1
ATOM 1633 O O . ARG A 1 200 ? -32.440 0.825 45.689 1.00 97.12 200 ARG A O 1
ATOM 1640 N N . ARG A 1 201 ? -30.828 0.105 44.296 1.00 96.62 201 ARG A N 1
ATOM 1641 C CA . ARG A 1 201 ? -30.152 -0.742 45.291 1.00 96.62 201 ARG A CA 1
ATOM 1642 C C . ARG A 1 201 ? -29.639 0.095 46.465 1.00 96.62 201 ARG A C 1
ATOM 1644 O O . ARG A 1 201 ? -29.971 -0.211 47.605 1.00 96.62 201 ARG A O 1
ATOM 1651 N N . ASN A 1 202 ? -28.909 1.175 46.188 1.00 96.75 202 ASN A N 1
ATOM 1652 C CA . ASN A 1 202 ? -28.349 2.045 47.226 1.00 96.75 202 ASN A CA 1
ATOM 1653 C C . ASN A 1 202 ? -29.451 2.719 48.066 1.00 96.75 202 ASN A C 1
ATOM 1655 O O . ASN A 1 202 ? -29.327 2.834 49.284 1.00 96.75 202 ASN A O 1
ATOM 1659 N N . GLN A 1 203 ? -30.568 3.124 47.449 1.00 96.50 203 GLN A N 1
ATOM 1660 C CA . GLN A 1 203 ? -31.727 3.644 48.183 1.00 96.50 203 GLN A CA 1
ATOM 1661 C C . GLN A 1 203 ? -32.311 2.612 49.157 1.00 96.50 203 GLN A C 1
ATOM 1663 O O . GLN A 1 203 ? -32.637 2.956 50.295 1.00 96.50 203 GLN A O 1
ATOM 1668 N N . LEU A 1 204 ? -32.449 1.357 48.719 1.00 95.69 204 LEU A N 1
ATOM 1669 C CA . LEU A 1 204 ? -32.945 0.274 49.569 1.00 95.69 204 LEU A CA 1
ATOM 1670 C C . LEU A 1 204 ? -31.987 -0.008 50.729 1.00 95.69 204 LEU A C 1
ATOM 1672 O O . LEU A 1 204 ? -32.445 -0.164 51.858 1.00 95.69 204 LEU A O 1
ATOM 1676 N N . GLU A 1 205 ? -30.676 -0.017 50.480 1.00 94.94 205 GLU A N 1
ATOM 1677 C CA . GLU A 1 205 ? -29.659 -0.174 51.528 1.00 94.94 205 GLU A CA 1
ATOM 1678 C C . GLU A 1 205 ? -29.765 0.936 52.583 1.00 94.94 205 GLU A C 1
ATOM 1680 O O . GLU A 1 205 ? -29.885 0.639 53.774 1.00 94.94 205 GLU A O 1
ATOM 1685 N N . HIS A 1 206 ? -29.849 2.203 52.165 1.00 94.25 206 HIS A N 1
ATOM 1686 C CA . HIS A 1 206 ? -30.039 3.323 53.092 1.00 94.25 206 HIS A CA 1
ATOM 1687 C C . HIS A 1 206 ? -31.358 3.242 53.873 1.00 94.25 206 HIS A C 1
ATOM 1689 O O . HIS A 1 206 ? -31.386 3.553 55.067 1.00 94.25 206 HIS A O 1
ATOM 1695 N N . ALA A 1 207 ? -32.450 2.808 53.238 1.00 94.06 207 ALA A N 1
ATOM 1696 C CA . ALA A 1 207 ? -33.730 2.617 53.918 1.00 94.06 207 ALA A CA 1
ATOM 1697 C C . ALA A 1 207 ? -33.655 1.500 54.974 1.00 94.06 207 ALA A C 1
ATOM 1699 O O . ALA A 1 207 ? -34.141 1.678 56.093 1.00 94.06 207 ALA A O 1
ATOM 1700 N N . ILE A 1 208 ? -33.001 0.378 54.655 1.00 92.44 208 ILE A N 1
ATOM 1701 C CA . ILE A 1 208 ? -32.782 -0.734 55.591 1.00 92.44 208 ILE A CA 1
ATOM 1702 C C . ILE A 1 208 ? -31.915 -0.283 56.768 1.00 92.44 208 ILE A C 1
ATOM 1704 O O . ILE A 1 208 ? -32.249 -0.573 57.916 1.00 92.44 208 ILE A O 1
ATOM 1708 N N . GLU A 1 209 ? -30.830 0.451 56.520 1.00 93.25 209 GLU A N 1
ATOM 1709 C CA . GLU A 1 209 ? -29.988 1.003 57.586 1.00 93.25 209 GLU A CA 1
ATOM 1710 C C . GLU A 1 209 ? -30.740 1.985 58.486 1.00 93.25 209 GLU A C 1
ATOM 1712 O O . GLU A 1 209 ? -30.548 1.972 59.702 1.00 93.25 209 GLU A O 1
ATOM 1717 N N . ALA A 1 210 ? -31.598 2.832 57.914 1.00 91.75 210 ALA A N 1
ATOM 1718 C CA . ALA A 1 210 ? -32.425 3.754 58.684 1.00 91.75 210 ALA A CA 1
ATOM 1719 C C . ALA A 1 210 ? -33.431 3.006 59.572 1.00 91.75 210 ALA A C 1
ATOM 1721 O O . ALA A 1 210 ? -33.650 3.402 60.718 1.00 91.75 210 ALA A O 1
ATOM 1722 N N . ILE A 1 211 ? -34.016 1.914 59.070 1.00 91.12 211 ILE A N 1
ATOM 1723 C CA . ILE A 1 211 ? -34.899 1.041 59.855 1.00 91.12 211 ILE A CA 1
ATOM 1724 C C . ILE A 1 211 ? -34.110 0.340 60.963 1.00 91.12 211 ILE A C 1
ATOM 1726 O O . ILE A 1 211 ? -34.555 0.360 62.104 1.00 91.12 211 ILE A O 1
ATOM 1730 N N . LYS A 1 212 ? -32.925 -0.211 60.670 1.00 86.25 212 LYS A N 1
ATOM 1731 C CA . LYS A 1 212 ? -32.058 -0.837 61.683 1.00 86.25 212 LYS A CA 1
ATOM 1732 C C . LYS A 1 212 ? -31.679 0.144 62.788 1.00 86.25 212 LYS A C 1
ATOM 1734 O O . LYS A 1 212 ? -31.878 -0.171 63.950 1.00 86.25 212 LYS A O 1
ATOM 1739 N N . ARG A 1 213 ? -31.247 1.361 62.440 1.00 84.00 213 ARG A N 1
ATOM 1740 C CA . ARG A 1 213 ? -30.940 2.418 63.422 1.00 84.00 213 ARG A CA 1
ATOM 1741 C C . ARG A 1 213 ? -32.142 2.820 64.275 1.00 84.00 213 ARG A C 1
ATOM 1743 O O . ARG A 1 213 ? -31.964 3.157 65.436 1.00 84.00 213 ARG A O 1
ATOM 1750 N N . LYS A 1 214 ? -33.355 2.802 63.714 1.00 77.12 214 LYS A N 1
ATOM 1751 C CA . LYS A 1 214 ? -34.590 3.045 64.478 1.00 77.12 214 LYS A CA 1
ATOM 1752 C C . LYS A 1 214 ? -34.999 1.849 65.343 1.00 77.12 214 LYS A C 1
ATOM 1754 O O . LYS A 1 214 ? -35.587 2.065 66.392 1.00 77.12 214 LYS A O 1
ATOM 1759 N N . GLY A 1 215 ? -34.702 0.624 64.911 1.00 65.88 215 GLY A N 1
ATOM 1760 C CA . GLY A 1 215 ? -34.922 -0.605 65.678 1.00 65.88 215 GLY A CA 1
ATOM 1761 C C . GLY A 1 215 ? -33.900 -0.834 66.797 1.00 65.88 215 GLY A C 1
ATOM 1762 O O . GLY A 1 215 ? -34.217 -1.530 67.749 1.00 65.88 215 GLY A O 1
ATOM 1763 N N . ASP A 1 216 ? -32.718 -0.218 66.701 1.00 58.38 216 ASP A N 1
ATOM 1764 C CA . ASP A 1 216 ? -31.662 -0.214 67.730 1.00 58.38 216 ASP A CA 1
ATOM 1765 C C . ASP A 1 216 ? -31.841 0.890 68.792 1.00 58.38 216 ASP A C 1
ATOM 1767 O O . ASP A 1 216 ? -30.984 1.068 69.658 1.00 58.38 216 ASP A O 1
ATOM 1771 N N . VAL A 1 217 ? -32.938 1.659 68.752 1.00 55.06 217 VAL A N 1
ATOM 1772 C CA . VAL A 1 217 ? -33.305 2.522 69.883 1.00 55.06 217 VAL A CA 1
ATOM 1773 C C . VAL A 1 217 ? -33.790 1.596 71.004 1.00 55.06 217 VAL A C 1
ATOM 1775 O O . VAL A 1 217 ? -34.775 0.889 70.781 1.00 55.06 217 VAL A O 1
ATOM 1778 N N . PRO A 1 218 ? -33.140 1.567 72.186 1.00 52.16 218 PRO A N 1
ATOM 1779 C CA . PRO A 1 218 ? -33.597 0.740 73.293 1.00 52.16 218 PRO A CA 1
ATOM 1780 C C . PRO A 1 218 ? -35.044 1.105 73.603 1.00 52.16 218 PRO A C 1
ATOM 1782 O O . PRO A 1 218 ? -35.365 2.290 73.738 1.00 52.16 218 PRO A O 1
ATOM 1785 N N . SER A 1 219 ? -35.913 0.097 73.688 1.00 49.09 219 SER A N 1
ATOM 1786 C CA . SER A 1 219 ? -37.257 0.292 74.214 1.00 49.09 219 SER A CA 1
ATOM 1787 C C . SER A 1 219 ? -37.130 0.984 75.569 1.00 49.09 219 SER A C 1
ATOM 1789 O O . SER A 1 219 ? -36.426 0.494 76.450 1.00 49.09 219 SER A O 1
ATOM 1791 N N . ALA A 1 220 ? -37.804 2.120 75.744 1.00 51.03 220 ALA A N 1
ATOM 1792 C CA . ALA A 1 220 ? -37.870 2.833 77.018 1.00 51.03 220 ALA A CA 1
ATOM 1793 C C . ALA A 1 220 ? -38.670 2.064 78.097 1.00 51.03 220 ALA A C 1
ATOM 1795 O O . ALA A 1 220 ? -39.018 2.650 79.115 1.00 51.03 220 ALA A O 1
ATOM 1796 N N . ASP A 1 221 ? -38.927 0.769 77.880 1.00 52.00 221 ASP A N 1
ATOM 1797 C CA . ASP A 1 221 ? -39.602 -0.140 78.806 1.00 52.00 221 ASP A CA 1
ATOM 1798 C C . ASP A 1 221 ? -38.626 -1.042 79.600 1.00 52.00 221 ASP A C 1
ATOM 1800 O O . ASP A 1 221 ? -39.078 -1.799 80.451 1.00 52.00 221 ASP A O 1
ATOM 1804 N N . ASP A 1 222 ? -37.303 -0.940 79.392 1.00 50.81 222 ASP A N 1
ATOM 1805 C CA . ASP A 1 222 ? -36.283 -1.671 80.183 1.00 50.81 222 ASP A CA 1
ATOM 1806 C C . ASP A 1 222 ? -35.599 -0.803 81.270 1.00 50.81 222 ASP A C 1
ATOM 1808 O O . ASP A 1 222 ? -34.512 -1.125 81.755 1.00 50.81 222 ASP A O 1
ATOM 1812 N N . ILE A 1 223 ? -36.222 0.308 81.686 1.00 50.25 223 ILE A N 1
ATOM 1813 C CA . ILE A 1 223 ? -35.815 1.081 82.875 1.00 50.25 223 ILE A CA 1
ATOM 1814 C C . ILE A 1 223 ? -36.999 1.144 83.842 1.00 50.25 223 ILE A C 1
ATOM 1816 O O . ILE A 1 223 ? -37.603 2.194 84.007 1.00 50.25 223 ILE A O 1
ATOM 1820 N N . ASP A 1 224 ? -37.370 0.007 84.425 1.00 48.19 224 ASP A N 1
ATOM 1821 C CA . ASP A 1 224 ? -38.001 -0.055 85.751 1.00 48.19 224 ASP A CA 1
ATOM 1822 C C . ASP A 1 224 ? -38.108 -1.520 86.208 1.00 48.19 224 ASP A C 1
ATOM 1824 O O . ASP A 1 224 ? -39.170 -2.141 86.164 1.00 48.19 224 ASP A O 1
ATOM 1828 N N . HIS A 1 225 ? -36.986 -2.071 86.680 1.00 41.56 225 HIS A N 1
ATOM 1829 C CA . HIS A 1 225 ? -36.941 -3.165 87.656 1.00 41.56 225 HIS A CA 1
ATOM 1830 C C . HIS A 1 225 ? -35.778 -2.951 88.625 1.00 41.56 225 HIS A C 1
ATOM 1832 O O . HIS A 1 225 ? -34.640 -2.738 88.151 1.00 41.56 225 HIS A O 1
#

Organism: NCBI:txid303405

pLDDT: mean 81.28, std 16.48, range [37.34, 98.19]